Protein AF-A0A9D6FGB5-F1 (afdb_monomer_lite)

Secondary structure (DSSP, 8-state):
-PPEEEEE-HHHHHHHHHT-HHHHHHHHHHHHTTSEEEEB-HHHHHHHHHHHTT-HHHHHHHHHHHHHHHTT-BPPPHHHHHHHHHHHTSPPPTTS----HHHHHHHHHHHH-HHHHHHHHHHHHHHHHHHHHHHHHHHHHHHHHHGGGHHHHHHHHHHTHHHHHHHHHHHHHHHTTTTTT--SSGGGSPPGGG-HHHHHHHHHHHHHHIIIIIS-PPP-STHHHHHHHHHHHTTSSEEE---HHHHHHHHHSSS-SSEEE-HHHHHHHH-

Structure (mmCIF, N/CA/C/O backbone):
data_AF-A0A9D6FGB5-F1
#
_entry.id   AF-A0A9D6FGB5-F1
#
loop_
_atom_site.group_PDB
_atom_site.id
_atom_site.type_symbol
_atom_site.label_atom_id
_atom_site.label_alt_id
_atom_site.label_comp_id
_atom_site.label_asym_id
_atom_site.label_entity_id
_atom_site.label_seq_id
_atom_site.pdbx_PDB_ins_code
_atom_site.Cartn_x
_atom_site.Cartn_y
_atom_site.Cartn_z
_atom_site.occupancy
_atom_site.B_iso_or_equiv
_atom_site.auth_seq_id
_atom_site.auth_comp_id
_atom_site.auth_asym_id
_atom_site.auth_atom_id
_atom_site.pdbx_PDB_model_num
ATOM 1 N N . MET A 1 1 ? -10.411 -19.594 16.668 1.00 47.31 1 MET A N 1
ATOM 2 C CA . MET A 1 1 ? -10.694 -19.291 15.251 1.00 47.31 1 MET A CA 1
ATOM 3 C C . MET A 1 1 ? -10.009 -17.974 14.950 1.00 47.31 1 MET A C 1
ATOM 5 O O . MET A 1 1 ? -10.208 -17.045 15.722 1.00 47.31 1 MET A O 1
ATOM 9 N N . SER A 1 2 ? -9.136 -17.912 13.947 1.00 56.03 2 SER A N 1
ATOM 10 C CA . SER A 1 2 ? -8.550 -16.640 13.508 1.00 56.03 2 SER A CA 1
ATOM 11 C C . SER A 1 2 ? -9.658 -15.803 12.869 1.00 56.03 2 SER A C 1
ATOM 13 O O . SER A 1 2 ? -10.298 -16.280 11.932 1.00 56.03 2 SER A O 1
ATOM 15 N N . GLY A 1 3 ? -9.926 -14.616 13.417 1.00 78.75 3 GLY A N 1
ATOM 16 C CA . GLY A 1 3 ? -10.861 -13.662 12.821 1.00 78.75 3 GLY A CA 1
ATOM 17 C C . GLY A 1 3 ? -10.398 -13.207 11.434 1.00 78.75 3 GLY A C 1
ATOM 18 O O . GLY A 1 3 ? -9.252 -13.439 11.047 1.00 78.75 3 GLY A O 1
ATOM 19 N N . CYS A 1 4 ? -11.300 -12.581 10.681 1.00 90.88 4 CYS A N 1
ATOM 20 C CA . CYS A 1 4 ? -10.985 -11.999 9.376 1.00 90.88 4 CYS A CA 1
ATOM 21 C C . CYS A 1 4 ? -9.974 -10.854 9.534 1.00 90.88 4 CYS A C 1
ATOM 23 O O . CYS A 1 4 ? -10.197 -9.976 10.364 1.00 90.88 4 CYS A O 1
ATOM 25 N N . VAL A 1 5 ? -8.910 -10.825 8.729 1.00 94.06 5 VAL A N 1
ATOM 26 C CA . VAL A 1 5 ? -7.930 -9.725 8.721 1.00 94.06 5 VAL A CA 1
ATOM 27 C C . VAL A 1 5 ? -8.212 -8.793 7.549 1.00 94.06 5 VAL A C 1
ATOM 29 O O . VAL A 1 5 ? -8.123 -9.217 6.394 1.00 94.06 5 VAL A O 1
ATOM 32 N N . ALA A 1 6 ? -8.517 -7.529 7.830 1.00 95.50 6 ALA A N 1
ATOM 33 C CA . ALA A 1 6 ? -8.777 -6.520 6.812 1.00 95.50 6 ALA A CA 1
ATOM 34 C C . ALA A 1 6 ? -7.786 -5.353 6.894 1.00 95.50 6 ALA A C 1
ATOM 36 O O . ALA A 1 6 ? -7.379 -4.935 7.975 1.00 95.50 6 ALA A O 1
ATOM 37 N N . TYR A 1 7 ? -7.418 -4.823 5.734 1.00 95.25 7 TYR A N 1
ATOM 38 C CA . TYR A 1 7 ? -6.698 -3.570 5.573 1.00 95.25 7 TYR A CA 1
ATOM 39 C C . TYR A 1 7 ? -7.678 -2.510 5.075 1.00 95.25 7 TYR A C 1
ATOM 41 O O . TYR A 1 7 ? -8.403 -2.752 4.108 1.00 95.25 7 TYR A O 1
ATOM 49 N N . LEU A 1 8 ? -7.716 -1.356 5.735 1.00 94.69 8 LEU A N 1
ATOM 50 C CA . LEU A 1 8 ? -8.562 -0.232 5.338 1.00 94.69 8 LEU A CA 1
ATOM 51 C C . LEU A 1 8 ? -7.684 0.823 4.664 1.00 94.69 8 LEU A C 1
ATOM 53 O O . LEU A 1 8 ? -6.699 1.258 5.262 1.00 94.69 8 LEU A O 1
ATOM 57 N N . ASP A 1 9 ? -8.041 1.239 3.450 1.00 93.12 9 ASP A N 1
ATOM 58 C CA . ASP A 1 9 ? -7.415 2.411 2.839 1.00 93.12 9 ASP A CA 1
ATOM 59 C C . ASP A 1 9 ? -7.852 3.713 3.538 1.00 93.12 9 ASP A C 1
ATOM 61 O O . ASP A 1 9 ? -8.727 3.731 4.418 1.00 93.12 9 ASP A O 1
ATOM 65 N N . THR A 1 10 ? -7.243 4.829 3.147 1.00 91.88 10 THR A N 1
ATOM 66 C CA . THR A 1 10 ? -7.519 6.130 3.767 1.00 91.88 10 THR A CA 1
ATOM 67 C C . THR A 1 10 ? -8.983 6.559 3.620 1.00 91.88 10 THR A C 1
ATOM 69 O O . THR A 1 10 ? -9.575 7.102 4.561 1.00 91.88 10 THR A O 1
ATOM 72 N N . ASN A 1 11 ? -9.606 6.268 2.475 1.00 91.00 11 ASN A N 1
ATOM 73 C CA . ASN A 1 11 ? -11.000 6.617 2.205 1.00 91.00 11 ASN A CA 1
ATOM 74 C C . ASN A 1 11 ? -11.972 5.813 3.074 1.00 91.00 11 ASN A C 1
ATOM 76 O O . ASN A 1 11 ? -12.891 6.392 3.655 1.00 91.00 11 ASN A O 1
ATOM 80 N N . ALA A 1 12 ? -11.761 4.505 3.215 1.00 93.38 12 ALA A N 1
ATOM 81 C CA . ALA A 1 12 ? -12.566 3.630 4.055 1.00 93.38 12 ALA A CA 1
ATOM 82 C C . ALA A 1 12 ? -12.489 4.060 5.525 1.00 93.38 12 ALA A C 1
ATOM 84 O O . ALA A 1 12 ? -13.525 4.172 6.186 1.00 93.38 12 ALA A O 1
ATOM 85 N N . VAL A 1 13 ? -11.286 4.373 6.024 1.00 92.94 13 VAL A N 1
ATOM 86 C CA . VAL A 1 13 ? -11.094 4.892 7.388 1.00 92.94 13 VAL A CA 1
ATOM 87 C C . VAL A 1 13 ? -11.848 6.209 7.577 1.00 92.94 13 VAL A C 1
ATOM 89 O O . VAL A 1 13 ? -12.628 6.336 8.522 1.00 92.94 13 VAL A O 1
ATOM 92 N N . SER A 1 14 ? -11.670 7.172 6.668 1.00 90.81 14 SER A N 1
ATOM 93 C CA . SER A 1 14 ? -12.330 8.479 6.765 1.00 90.81 14 SER A CA 1
ATOM 94 C C . SER A 1 14 ? -13.857 8.369 6.675 1.00 90.81 14 SER A C 1
ATOM 96 O O . SER A 1 14 ? -14.575 8.991 7.464 1.00 90.81 14 SER A O 1
ATOM 98 N N . ASN A 1 15 ? -14.377 7.535 5.771 1.00 91.38 15 ASN A N 1
ATOM 99 C CA . ASN A 1 15 ? -15.812 7.312 5.599 1.00 91.38 15 ASN A CA 1
ATOM 100 C C . ASN A 1 15 ? -16.438 6.638 6.826 1.00 91.38 15 ASN A C 1
ATOM 102 O O . ASN A 1 15 ? -17.503 7.067 7.270 1.00 91.38 15 ASN A O 1
ATOM 106 N N . LEU A 1 16 ? -15.786 5.628 7.408 1.00 91.50 16 LEU A N 1
ATOM 107 C CA . LEU A 1 16 ? -16.266 4.979 8.630 1.00 91.50 16 LEU A CA 1
ATOM 108 C C . LEU A 1 16 ? -16.258 5.927 9.835 1.00 91.50 16 LEU A C 1
ATOM 110 O O . LEU A 1 16 ? -17.185 5.884 10.643 1.00 91.50 16 LEU A O 1
ATOM 114 N N . ALA A 1 17 ? -15.245 6.791 9.936 1.00 89.31 17 ALA A N 1
ATOM 115 C CA . ALA A 1 17 ? -15.148 7.774 11.008 1.00 89.31 17 ALA A CA 1
ATOM 116 C C . ALA A 1 17 ? -16.223 8.869 10.896 1.00 89.31 17 ALA A C 1
ATOM 118 O O . ALA A 1 17 ? -16.805 9.265 11.902 1.00 89.31 17 ALA A O 1
ATOM 119 N N . THR A 1 18 ? -16.502 9.355 9.680 1.00 87.44 18 THR A N 1
ATOM 120 C CA . THR A 1 18 ? -17.252 10.613 9.492 1.00 87.44 18 THR A CA 1
ATOM 121 C C . THR A 1 18 ? -18.617 10.455 8.829 1.00 87.44 18 THR A C 1
ATOM 123 O O . THR A 1 18 ? -19.550 11.184 9.159 1.00 87.44 18 THR A O 1
ATOM 126 N N . ARG A 1 19 ? -18.766 9.518 7.886 1.00 85.00 19 ARG A N 1
ATOM 127 C CA . ARG A 1 19 ? -19.976 9.379 7.054 1.00 85.00 19 ARG A CA 1
ATOM 128 C C . ARG A 1 19 ? -20.856 8.206 7.459 1.00 85.00 19 ARG A C 1
ATOM 130 O O . ARG A 1 19 ? -22.061 8.250 7.231 1.00 85.00 19 ARG A O 1
ATOM 137 N N . GLN A 1 20 ? -20.276 7.170 8.059 1.00 88.12 20 GLN A N 1
ATOM 138 C CA . GLN A 1 20 ? -20.991 5.969 8.487 1.00 88.12 20 GLN A CA 1
ATOM 139 C C . GLN A 1 20 ? -20.701 5.617 9.962 1.00 88.12 20 GLN A C 1
ATOM 141 O O . GLN A 1 20 ? -20.244 4.511 10.259 1.00 88.12 20 GLN A O 1
ATOM 146 N N . PRO A 1 21 ? -20.992 6.517 10.924 1.00 87.00 21 PRO A N 1
ATOM 147 C CA . PRO A 1 21 ? -20.595 6.341 12.327 1.00 87.00 21 PRO A CA 1
ATOM 148 C C . PRO A 1 21 ? -21.210 5.100 12.999 1.00 87.00 21 PRO A C 1
ATOM 150 O O . PRO A 1 21 ? -20.613 4.511 13.905 1.00 87.00 21 PRO A O 1
ATOM 153 N N . SER A 1 22 ? -22.387 4.651 12.546 1.00 92.56 22 SER A N 1
ATOM 154 C CA . SER A 1 22 ? -23.002 3.401 13.012 1.00 92.56 22 SER A CA 1
ATOM 155 C C . SER A 1 22 ? -22.187 2.172 12.592 1.00 92.56 22 SER A C 1
ATOM 157 O O . SER A 1 22 ? -21.925 1.302 13.425 1.00 92.56 22 SER A O 1
ATOM 159 N N . ALA A 1 23 ? -21.728 2.127 11.338 1.00 93.62 23 ALA A N 1
ATOM 160 C CA . ALA A 1 23 ? -20.845 1.080 10.833 1.00 93.62 23 ALA A CA 1
ATOM 161 C C . ALA A 1 23 ? -19.462 1.143 11.498 1.00 93.62 23 ALA A C 1
ATOM 163 O O . ALA A 1 23 ? -18.941 0.109 11.914 1.00 93.62 23 ALA A O 1
ATOM 164 N N . GLY A 1 24 ? -18.913 2.346 11.704 1.00 92.75 24 GLY A N 1
ATOM 165 C CA . GLY A 1 24 ? -17.678 2.539 12.469 1.00 92.75 24 GLY A CA 1
ATOM 166 C C . GLY A 1 24 ? -17.780 1.976 13.892 1.00 92.75 24 GLY A C 1
ATOM 167 O O . GLY A 1 24 ? -16.918 1.217 14.338 1.00 92.75 24 GLY A O 1
ATOM 168 N N . THR A 1 25 ? -18.891 2.240 14.586 1.00 94.81 25 THR A N 1
ATOM 169 C CA . THR A 1 25 ? -19.159 1.681 15.925 1.00 94.81 25 THR A CA 1
ATOM 170 C C . THR A 1 25 ? -19.278 0.152 15.897 1.00 94.81 25 THR A C 1
ATOM 172 O O . THR A 1 25 ? -18.758 -0.537 16.783 1.00 94.81 25 THR A O 1
ATOM 175 N N . ALA A 1 26 ? -19.937 -0.401 14.875 1.00 95.06 26 ALA A N 1
ATOM 176 C CA . ALA A 1 26 ? -20.045 -1.845 14.684 1.00 95.06 26 ALA A CA 1
ATOM 177 C C . ALA A 1 26 ? -18.671 -2.496 14.448 1.00 95.06 26 ALA A C 1
ATOM 179 O O . ALA A 1 26 ? -18.392 -3.543 15.040 1.00 95.06 26 ALA A O 1
ATOM 180 N N . LEU A 1 27 ? -17.789 -1.851 13.674 1.00 94.94 27 LEU A N 1
ATOM 181 C CA . LEU A 1 27 ? -16.422 -2.320 13.457 1.00 94.94 27 LEU A CA 1
ATOM 182 C C . LEU A 1 27 ? -15.606 -2.311 14.751 1.00 94.94 27 LEU A C 1
ATOM 184 O O . LEU A 1 27 ? -15.016 -3.334 15.093 1.00 94.94 27 LEU A O 1
ATOM 188 N N . ILE A 1 28 ? -15.640 -1.223 15.528 1.00 94.19 28 ILE A N 1
ATOM 189 C CA . ILE A 1 28 ? -14.974 -1.162 16.843 1.00 94.19 28 ILE A CA 1
ATOM 190 C C . ILE A 1 28 ? -15.441 -2.322 17.734 1.00 94.19 28 ILE A C 1
ATOM 192 O O . ILE A 1 28 ? -14.631 -3.000 18.373 1.00 94.19 28 ILE A O 1
ATOM 196 N N . LYS A 1 29 ? -16.751 -2.603 17.761 1.00 94.50 29 LYS A N 1
ATOM 197 C CA . LYS A 1 29 ? -17.304 -3.739 18.510 1.00 94.50 29 LYS A CA 1
ATOM 198 C C . LYS A 1 29 ? -16.772 -5.077 17.984 1.00 94.50 29 LYS A C 1
ATOM 200 O O . LYS A 1 29 ? -16.375 -5.917 18.792 1.00 94.50 29 LYS A O 1
ATOM 205 N N . ALA A 1 30 ? -16.737 -5.278 16.666 1.00 93.88 30 ALA A N 1
ATOM 206 C CA . ALA A 1 30 ? -16.213 -6.493 16.038 1.00 93.88 30 ALA A CA 1
ATOM 207 C C . ALA A 1 30 ? -14.727 -6.725 16.365 1.00 93.88 30 ALA A C 1
ATOM 209 O O . ALA A 1 30 ? -14.356 -7.840 16.744 1.00 93.88 30 ALA A O 1
ATOM 210 N N . VAL A 1 31 ? -13.905 -5.671 16.312 1.00 92.31 31 VAL A N 1
ATOM 211 C CA . VAL A 1 31 ? -12.481 -5.700 16.683 1.00 92.31 31 VAL A CA 1
ATOM 212 C C . VAL A 1 31 ? -12.301 -6.021 18.165 1.00 92.31 31 VAL A C 1
ATOM 214 O O . VAL A 1 31 ? -11.534 -6.912 18.530 1.00 92.31 31 VAL A O 1
ATOM 217 N N . ARG A 1 32 ? -13.045 -5.354 19.058 1.00 91.38 32 ARG A N 1
ATOM 218 C CA . ARG A 1 32 ? -12.981 -5.623 20.508 1.00 91.38 32 ARG A CA 1
ATOM 219 C C . ARG A 1 32 ? -13.369 -7.064 20.850 1.00 91.38 32 ARG A C 1
ATOM 221 O O . ARG A 1 32 ? -12.811 -7.635 21.784 1.00 91.38 32 ARG A O 1
ATOM 228 N N . GLN A 1 33 ? -14.277 -7.654 20.075 1.00 92.25 33 GLN A N 1
ATOM 229 C CA . GLN A 1 33 ? -14.696 -9.054 20.181 1.00 92.25 33 GLN A CA 1
ATOM 230 C C . GLN A 1 33 ? -13.763 -10.040 19.455 1.00 92.25 33 GLN A C 1
ATOM 232 O O . GLN A 1 33 ? -14.040 -11.237 19.467 1.00 92.25 33 GLN A O 1
ATOM 237 N N . ARG A 1 34 ? -12.678 -9.565 18.822 1.00 90.62 34 ARG A N 1
ATOM 238 C CA . ARG A 1 34 ? -11.743 -10.364 18.008 1.00 90.62 34 ARG A CA 1
ATOM 239 C C . ARG A 1 34 ? -12.417 -11.134 16.861 1.00 90.62 34 ARG A C 1
ATOM 241 O O . ARG A 1 34 ? -11.927 -12.183 16.448 1.00 90.62 34 ARG A O 1
ATOM 248 N N . ARG A 1 35 ? -13.551 -10.633 16.351 1.00 92.00 35 ARG A N 1
ATOM 249 C CA . ARG A 1 35 ? -14.211 -11.180 15.147 1.00 92.00 35 ARG A CA 1
ATOM 250 C C . ARG A 1 35 ? -13.474 -10.765 13.876 1.00 92.00 35 ARG A C 1
ATOM 252 O O . ARG A 1 35 ? -13.387 -11.540 12.927 1.00 92.00 35 ARG A O 1
ATOM 259 N N . ILE A 1 36 ? -12.953 -9.543 13.893 1.00 92.62 36 ILE A N 1
ATOM 260 C CA . ILE A 1 36 ? -12.180 -8.927 12.820 1.00 92.62 36 ILE A CA 1
ATOM 261 C C . ILE A 1 36 ? -10.909 -8.364 13.432 1.00 92.62 36 ILE A C 1
ATOM 263 O O . ILE A 1 36 ? -10.922 -7.880 14.564 1.00 92.62 36 ILE A O 1
ATOM 267 N N . GLU A 1 37 ? -9.836 -8.404 12.667 1.00 92.12 37 GLU A N 1
ATOM 268 C CA . GLU A 1 37 ? -8.609 -7.687 12.946 1.00 92.12 37 GLU A CA 1
ATOM 269 C C . GLU A 1 37 ? -8.349 -6.683 11.827 1.00 92.12 37 GLU A C 1
ATOM 271 O O . GLU A 1 37 ? -8.486 -7.013 10.648 1.00 92.12 37 GLU A O 1
ATOM 276 N N . ILE A 1 38 ? -8.026 -5.448 12.204 1.00 92.50 38 ILE A N 1
ATOM 277 C CA . ILE A 1 38 ? -7.741 -4.375 11.258 1.00 92.50 38 ILE A CA 1
ATOM 278 C C . ILE A 1 38 ? -6.253 -4.083 11.291 1.00 92.50 38 ILE A C 1
ATOM 280 O O . ILE A 1 38 ? -5.718 -3.740 12.341 1.00 92.50 38 ILE A O 1
ATOM 284 N N . ILE A 1 39 ? -5.618 -4.186 10.129 1.00 90.56 39 ILE A N 1
ATOM 285 C CA . ILE A 1 39 ? -4.256 -3.723 9.906 1.00 90.56 39 ILE A CA 1
ATOM 286 C C . ILE A 1 39 ? -4.325 -2.331 9.279 1.00 90.56 39 ILE A C 1
ATOM 288 O O . ILE A 1 39 ? -5.096 -2.098 8.348 1.00 90.56 39 ILE A O 1
ATOM 292 N N . THR A 1 40 ? -3.493 -1.415 9.762 1.00 87.50 40 THR A N 1
ATOM 293 C CA . THR A 1 40 ? -3.272 -0.102 9.136 1.00 87.50 40 THR A CA 1
ATOM 294 C C . THR A 1 40 ? -1.801 0.085 8.770 1.00 87.50 40 THR A C 1
ATOM 296 O O . THR A 1 40 ? -0.970 -0.778 9.047 1.00 87.50 40 THR A O 1
ATOM 299 N N . SER A 1 41 ? -1.442 1.193 8.130 1.00 88.00 41 SER A N 1
ATOM 300 C CA . SER A 1 41 ? -0.055 1.519 7.799 1.00 88.00 41 SER A CA 1
ATOM 301 C C . SER A 1 41 ? 0.239 3.004 7.971 1.00 88.00 41 SER A C 1
ATOM 303 O O . SER A 1 41 ? -0.661 3.825 8.129 1.00 88.00 41 SER A O 1
ATOM 305 N N . VAL A 1 42 ? 1.526 3.359 7.935 1.00 83.38 42 VAL A N 1
ATOM 306 C CA . VAL A 1 42 ? 1.960 4.764 7.967 1.00 83.38 42 VAL A CA 1
ATOM 307 C C . VAL A 1 42 ? 1.392 5.579 6.797 1.00 83.38 42 VAL A C 1
ATOM 309 O O . VAL A 1 42 ? 1.048 6.736 6.998 1.00 83.38 42 VAL A O 1
ATOM 312 N N . ALA A 1 43 ? 1.188 4.953 5.630 1.00 87.38 43 ALA A N 1
ATOM 313 C CA . ALA A 1 43 ? 0.613 5.607 4.453 1.00 87.38 43 ALA A CA 1
ATOM 314 C C . ALA A 1 43 ? -0.776 6.191 4.729 1.00 87.38 43 ALA A C 1
ATOM 316 O O . ALA A 1 43 ? -1.023 7.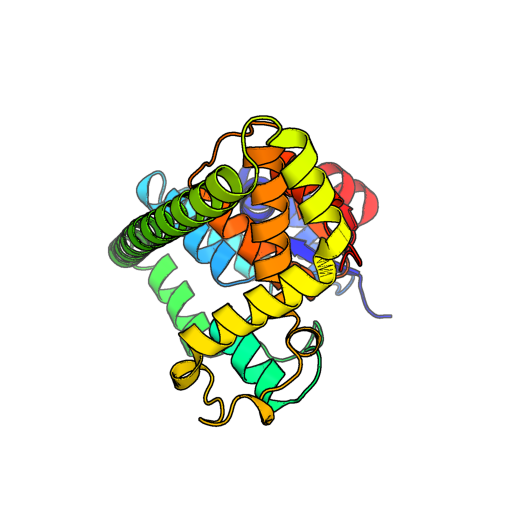342 4.391 1.00 87.38 43 ALA A O 1
ATOM 317 N N . VAL A 1 44 ? -1.635 5.444 5.435 1.00 89.81 44 VAL A N 1
ATOM 318 C CA . VAL A 1 44 ? -2.967 5.935 5.825 1.00 89.81 44 VAL A CA 1
ATOM 319 C C . VAL A 1 44 ? -2.849 7.218 6.645 1.00 89.81 44 VAL A C 1
ATOM 321 O O . VAL A 1 44 ? -3.594 8.171 6.459 1.00 89.81 44 VAL A O 1
ATOM 324 N N . ILE A 1 45 ? -1.889 7.263 7.564 1.00 84.81 45 ILE A N 1
ATOM 325 C CA . ILE A 1 45 ? -1.711 8.392 8.480 1.00 84.81 45 ILE A CA 1
ATOM 326 C C . ILE A 1 45 ? -1.158 9.608 7.741 1.00 84.81 45 ILE A C 1
ATOM 328 O O . ILE A 1 45 ? -1.632 10.720 7.957 1.00 84.81 45 ILE A O 1
ATOM 332 N N . GLU A 1 46 ? -0.184 9.394 6.860 1.00 85.25 46 GLU A N 1
ATOM 333 C CA . GLU A 1 46 ? 0.386 10.444 6.019 1.00 85.25 46 GLU A CA 1
ATOM 334 C C . GLU A 1 46 ? -0.656 11.047 5.067 1.00 85.25 46 GLU A C 1
ATOM 336 O O . GLU A 1 46 ? -0.746 12.270 4.962 1.00 85.25 46 GLU A O 1
ATOM 341 N N . GLU A 1 47 ? -1.510 10.232 4.441 1.00 87.31 47 GLU A N 1
ATOM 342 C CA . GLU A 1 47 ? -2.609 10.750 3.621 1.00 87.31 47 GLU A CA 1
ATOM 343 C C . GLU A 1 47 ? -3.642 11.520 4.444 1.00 87.31 47 GLU A C 1
ATOM 345 O O . GLU A 1 47 ? -4.121 12.577 4.015 1.00 87.31 47 GLU A O 1
ATOM 350 N N . LEU A 1 48 ? -3.955 11.049 5.657 1.00 88.62 48 LEU A N 1
ATOM 351 C CA . LEU A 1 48 ? -4.831 11.775 6.575 1.00 88.62 48 LEU A CA 1
ATOM 352 C C . LEU A 1 48 ? -4.253 13.145 6.961 1.00 88.62 48 LEU A C 1
ATOM 354 O O . LEU A 1 48 ? -5.032 14.077 7.170 1.00 88.62 48 LEU A O 1
ATOM 358 N N . CYS A 1 49 ? -2.929 13.340 6.990 1.00 85.25 49 CYS A N 1
ATOM 359 C CA . CYS A 1 49 ? -2.345 14.670 7.214 1.00 85.25 49 CYS A CA 1
ATOM 360 C C . CYS A 1 49 ? -2.771 15.690 6.139 1.00 85.25 49 CYS A C 1
ATOM 362 O O . CYS A 1 49 ? -2.866 16.881 6.433 1.00 85.25 49 CYS A O 1
ATOM 364 N N . GLY A 1 50 ? -3.138 15.254 4.929 1.00 82.12 50 GLY A N 1
ATOM 365 C CA . GLY A 1 50 ? -3.752 16.127 3.922 1.00 82.12 50 GLY A CA 1
ATOM 366 C C . GLY A 1 50 ? -5.123 16.685 4.342 1.00 82.12 50 GLY A C 1
ATOM 367 O O . GLY A 1 50 ? -5.496 17.789 3.930 1.00 82.12 50 GLY A O 1
ATOM 368 N N . ILE A 1 51 ? -5.866 15.964 5.192 1.00 83.06 51 ILE A N 1
ATOM 369 C CA . ILE A 1 51 ? -7.108 16.446 5.818 1.00 83.06 51 ILE A CA 1
ATOM 370 C C . ILE A 1 51 ? -6.786 17.497 6.880 1.00 83.06 51 ILE A C 1
ATOM 372 O O . ILE A 1 51 ? -7.485 18.504 6.943 1.00 83.06 51 ILE A O 1
ATOM 376 N N . ALA A 1 52 ? -5.710 17.319 7.655 1.00 82.50 52 ALA A N 1
ATOM 377 C CA . ALA A 1 52 ? -5.320 18.233 8.733 1.00 82.50 52 ALA A CA 1
ATOM 378 C C . ALA A 1 52 ? -5.174 19.690 8.260 1.00 82.50 52 ALA A C 1
ATOM 380 O O . ALA A 1 52 ? -5.574 20.612 8.969 1.00 82.50 52 ALA A O 1
ATOM 381 N N . CYS A 1 53 ? -4.670 19.900 7.039 1.00 79.38 53 CYS A N 1
ATOM 382 C CA . CYS A 1 53 ? -4.531 21.231 6.441 1.00 79.38 53 CYS A CA 1
ATOM 383 C C . CYS A 1 53 ? -5.872 21.905 6.094 1.00 79.38 53 CYS A C 1
ATOM 385 O O . CYS A 1 53 ? -5.915 23.121 5.927 1.00 79.38 53 CYS A O 1
ATOM 387 N N . LYS A 1 54 ? -6.954 21.132 5.941 1.00 85.75 54 LYS A N 1
ATOM 388 C CA . LYS A 1 54 ? -8.288 21.621 5.545 1.00 85.75 54 LYS A CA 1
ATOM 389 C C . LYS A 1 54 ? -9.276 21.626 6.710 1.00 85.75 54 LYS A C 1
ATOM 391 O O . LYS A 1 54 ? -10.116 22.516 6.790 1.00 85.75 54 LYS A O 1
ATOM 396 N N . ASN A 1 55 ? -9.200 20.618 7.575 1.00 89.19 55 ASN A N 1
ATOM 397 C CA . ASN A 1 55 ? -10.098 20.400 8.698 1.00 89.19 55 ASN A CA 1
ATOM 398 C C . ASN A 1 55 ? -9.383 19.612 9.811 1.00 89.19 55 ASN A C 1
ATOM 400 O O . ASN A 1 55 ? -9.343 18.380 9.804 1.00 89.19 55 ASN A O 1
ATOM 404 N N . TRP A 1 56 ? -8.812 20.342 10.772 1.00 88.19 56 TRP A N 1
ATOM 405 C CA . TRP A 1 56 ? -8.056 19.764 11.886 1.00 88.19 56 TRP A CA 1
ATOM 406 C C . TRP A 1 56 ? -8.904 18.874 12.803 1.00 88.19 56 TRP A C 1
ATOM 408 O O . TRP A 1 56 ? -8.441 17.823 13.238 1.00 88.19 56 TRP A O 1
ATOM 418 N N . GLU A 1 57 ? -10.148 19.269 13.078 1.00 89.19 57 GLU A N 1
ATOM 419 C CA . GLU A 1 57 ? -11.061 18.514 13.944 1.00 89.19 57 GLU A CA 1
ATOM 420 C C . GLU A 1 57 ? -11.384 17.148 13.329 1.00 89.19 57 GLU A C 1
ATOM 422 O O . GLU A 1 57 ? -11.140 16.116 13.950 1.00 89.19 57 GLU A O 1
ATOM 427 N N . GLN A 1 58 ? -11.785 17.133 12.054 1.00 89.75 58 GLN A N 1
ATOM 428 C CA . GLN A 1 58 ? -12.038 15.892 11.319 1.00 89.75 58 GLN A CA 1
ATOM 429 C C . GLN A 1 58 ? -10.807 14.978 11.273 1.00 89.75 58 GLN A C 1
ATOM 431 O O . GLN A 1 58 ? -10.933 13.754 11.359 1.00 89.75 58 GLN A O 1
ATOM 436 N N . TYR A 1 59 ? -9.617 15.553 11.110 1.00 89.44 59 TYR A N 1
ATOM 437 C CA . TYR A 1 59 ? -8.371 14.797 11.133 1.00 89.44 59 TYR A CA 1
ATOM 438 C C . TYR A 1 59 ? -8.141 14.122 12.494 1.00 89.44 59 TYR A C 1
ATOM 440 O O . TYR A 1 59 ? -7.888 12.916 12.537 1.00 89.44 59 TYR A O 1
ATOM 448 N N . CYS A 1 60 ? -8.294 14.860 13.597 1.00 87.19 60 CYS A N 1
ATOM 449 C CA . CYS A 1 60 ? -8.185 14.315 14.949 1.00 87.19 60 CYS A CA 1
ATOM 450 C C . CYS A 1 60 ? -9.200 13.191 15.196 1.00 87.19 60 CYS A C 1
ATOM 452 O O . CYS A 1 60 ? -8.811 12.119 15.662 1.00 87.19 60 CYS A O 1
ATOM 454 N N . ASP A 1 61 ? -10.464 13.394 14.822 1.00 88.38 61 ASP A N 1
ATOM 455 C CA . ASP A 1 61 ? -11.519 12.385 14.973 1.00 88.38 61 ASP A CA 1
ATOM 456 C C . ASP A 1 61 ? -11.204 11.111 14.183 1.00 88.38 61 ASP A C 1
ATOM 458 O O . ASP A 1 61 ? -11.336 9.994 14.691 1.00 88.38 61 ASP A O 1
ATOM 462 N N . THR A 1 62 ? -10.715 11.270 12.951 1.00 89.88 62 THR A N 1
ATOM 463 C CA . THR A 1 62 ? -10.344 10.138 12.094 1.00 89.88 62 THR A CA 1
ATOM 464 C C . THR A 1 62 ? -9.142 9.376 12.658 1.00 89.88 62 THR A C 1
ATOM 466 O O . THR A 1 62 ? -9.128 8.146 12.623 1.00 89.88 62 THR A O 1
ATOM 469 N N . LEU A 1 63 ? -8.153 10.069 13.236 1.00 87.00 63 LEU A N 1
ATOM 470 C CA . LEU A 1 63 ? -7.021 9.421 13.904 1.00 87.00 63 LEU A CA 1
ATOM 471 C C . LEU A 1 63 ? -7.432 8.670 15.172 1.00 87.00 63 LEU A C 1
ATOM 473 O O . LEU A 1 63 ? -6.948 7.562 15.405 1.00 87.00 63 LEU A O 1
ATOM 477 N N . VAL A 1 64 ? -8.314 9.245 15.993 1.00 86.88 64 VAL A N 1
ATOM 478 C CA . VAL A 1 64 ? -8.849 8.566 17.184 1.00 86.88 64 VAL A CA 1
ATOM 479 C C . VAL A 1 64 ? -9.608 7.309 16.771 1.00 86.88 64 VAL A C 1
ATOM 481 O O . VAL A 1 64 ? -9.386 6.239 17.340 1.00 86.88 64 VAL A O 1
ATOM 484 N N . TYR A 1 65 ? -10.447 7.411 15.740 1.00 89.81 65 TYR A N 1
ATOM 485 C CA . TYR A 1 65 ? -11.139 6.259 15.177 1.00 89.81 65 TYR A CA 1
ATOM 486 C C . TYR A 1 65 ? -10.159 5.181 14.695 1.00 89.81 65 TYR A C 1
ATOM 488 O O . TYR A 1 65 ? -10.311 4.011 15.054 1.00 89.81 65 TYR A O 1
ATOM 496 N N . LEU A 1 66 ? -9.125 5.567 13.939 1.00 89.00 66 LEU A N 1
ATOM 497 C CA . LEU A 1 66 ? -8.104 4.645 13.444 1.00 89.00 66 LEU A CA 1
ATOM 498 C C . LEU A 1 66 ? -7.420 3.886 14.591 1.00 89.00 66 LEU A C 1
ATOM 500 O O . LEU A 1 66 ? -7.235 2.671 14.501 1.00 89.00 66 LEU A O 1
ATOM 504 N N . TRP A 1 67 ? -7.104 4.573 15.691 1.00 84.19 67 TRP A N 1
ATOM 505 C CA . TRP A 1 67 ? -6.545 3.954 16.895 1.00 84.19 67 TRP A CA 1
ATOM 506 C C . TRP A 1 67 ? -7.478 2.922 17.530 1.00 84.19 67 TRP A C 1
ATOM 508 O O . TRP A 1 67 ? -7.028 1.848 17.938 1.00 84.19 67 TRP A O 1
ATOM 518 N N . GLU A 1 68 ? -8.772 3.224 17.604 1.00 87.56 68 GLU A N 1
ATOM 519 C CA . GLU A 1 68 ? -9.770 2.330 18.193 1.00 87.56 68 GLU A CA 1
ATOM 520 C C . GLU A 1 68 ? -9.975 1.046 17.381 1.00 87.56 68 GLU A C 1
ATOM 522 O O . GLU A 1 68 ? -10.227 -0.010 17.970 1.00 87.56 68 GLU A O 1
ATOM 527 N N . VAL A 1 69 ? -9.854 1.109 16.050 1.00 88.44 69 VAL A N 1
ATOM 528 C CA . VAL A 1 69 ? -10.036 -0.067 15.183 1.00 88.44 69 VAL A CA 1
ATOM 529 C C . VAL A 1 69 ? -8.749 -0.844 14.934 1.00 88.44 69 VAL A C 1
ATOM 531 O O . VAL A 1 69 ? -8.803 -2.069 14.902 1.00 88.44 69 VAL A O 1
ATOM 534 N N . ALA A 1 70 ? -7.596 -0.184 14.809 1.00 83.75 70 ALA A N 1
ATOM 535 C CA . ALA A 1 70 ? -6.330 -0.876 14.572 1.00 83.75 70 ALA A CA 1
ATOM 536 C C . ALA A 1 70 ? -5.704 -1.423 15.866 1.00 83.75 70 ALA A C 1
ATOM 538 O O . ALA A 1 70 ? -4.950 -2.385 15.805 1.00 83.75 70 ALA A O 1
ATOM 539 N N . ARG A 1 71 ? -6.013 -0.843 17.042 1.00 72.88 71 ARG A N 1
ATOM 540 C CA . ARG A 1 71 ? -5.587 -1.299 18.389 1.00 72.88 71 ARG A CA 1
ATOM 541 C C . ARG A 1 71 ? -4.154 -1.845 18.461 1.00 72.88 71 ARG A C 1
ATOM 543 O O . ARG A 1 71 ? -3.937 -2.907 19.041 1.00 72.88 71 ARG A O 1
ATOM 550 N N . CYS A 1 72 ? -3.201 -1.110 17.904 1.00 66.44 72 CYS A N 1
ATOM 551 C CA . CYS A 1 72 ? -1.787 -1.479 17.833 1.00 66.44 72 CYS A CA 1
ATOM 552 C C . CYS A 1 72 ? -1.352 -2.450 16.716 1.00 66.44 72 CYS A C 1
ATOM 554 O O . CYS A 1 72 ? -0.263 -3.018 16.778 1.00 66.44 72 CYS A O 1
ATOM 556 N N . ASN A 1 73 ? -2.165 -2.643 15.675 1.00 82.31 73 ASN A N 1
ATOM 557 C CA . ASN A 1 73 ? -1.792 -3.406 14.484 1.00 82.31 73 ASN A CA 1
ATOM 558 C C . ASN A 1 73 ? -1.473 -2.472 13.302 1.00 82.31 73 ASN A C 1
ATOM 560 O O . ASN A 1 73 ? -2.182 -2.403 12.293 1.00 82.31 73 ASN A O 1
ATOM 564 N N . GLN A 1 74 ? -0.409 -1.686 13.470 1.00 85.31 74 GLN A N 1
ATOM 565 C CA . GLN A 1 74 ? 0.111 -0.792 12.442 1.00 85.31 74 GLN A CA 1
ATOM 566 C C . GLN A 1 74 ? 1.365 -1.383 11.798 1.00 85.31 74 GLN A C 1
ATOM 568 O O . GLN A 1 74 ? 2.363 -1.643 12.470 1.00 85.31 74 GLN A O 1
ATOM 573 N N . LEU A 1 75 ? 1.336 -1.513 10.473 1.00 87.94 75 LEU A N 1
ATOM 574 C CA . LEU A 1 75 ? 2.478 -1.925 9.667 1.00 87.94 75 LEU A CA 1
ATOM 575 C C . LEU A 1 75 ? 3.645 -0.943 9.779 1.00 87.94 75 LEU A C 1
ATOM 577 O O . LEU A 1 75 ? 3.472 0.269 9.956 1.00 87.94 75 LEU A O 1
ATOM 581 N N . GLN A 1 76 ? 4.856 -1.476 9.609 1.00 86.31 76 GLN A N 1
ATOM 582 C CA . GLN A 1 76 ? 6.047 -0.647 9.512 1.00 86.31 76 GLN A CA 1
ATOM 583 C C . GLN A 1 76 ? 6.031 0.218 8.239 1.00 86.31 76 GLN A C 1
ATOM 585 O O . GLN A 1 76 ? 5.150 0.092 7.389 1.00 86.31 76 GLN A O 1
ATOM 590 N N . THR A 1 77 ? 7.006 1.124 8.116 1.00 87.25 77 THR A N 1
ATOM 591 C CA . THR A 1 77 ? 7.205 1.845 6.854 1.00 87.25 77 THR A CA 1
ATOM 592 C C . THR A 1 77 ? 7.543 0.840 5.754 1.00 87.25 77 THR A C 1
ATOM 594 O O . THR A 1 77 ? 8.042 -0.249 6.041 1.00 87.25 77 THR A O 1
ATOM 597 N N . HIS A 1 78 ? 7.304 1.205 4.497 1.00 90.50 78 HIS A N 1
ATOM 598 C CA . HIS A 1 78 ? 7.604 0.355 3.342 1.00 90.50 78 HIS A CA 1
ATOM 599 C C . HIS A 1 78 ? 9.057 -0.150 3.366 1.00 90.50 78 HIS A C 1
ATOM 601 O O . HIS A 1 78 ? 9.297 -1.354 3.312 1.00 90.50 78 HIS A O 1
ATOM 607 N N . THR A 1 79 ? 10.017 0.749 3.600 1.00 91.25 79 THR A N 1
ATOM 608 C CA . THR A 1 79 ? 11.439 0.405 3.735 1.00 91.25 79 THR A CA 1
ATOM 609 C C . THR A 1 79 ? 11.719 -0.517 4.921 1.00 91.25 79 THR A C 1
ATOM 611 O O . THR A 1 79 ? 12.532 -1.431 4.805 1.00 91.25 79 THR A O 1
ATOM 614 N N . ASP A 1 80 ? 11.085 -0.297 6.073 1.00 91.00 80 ASP A N 1
ATOM 615 C CA . ASP A 1 80 ? 11.329 -1.126 7.257 1.00 91.00 80 ASP A CA 1
ATOM 616 C C . ASP A 1 80 ? 10.722 -2.529 7.118 1.00 91.00 80 ASP A C 1
ATOM 618 O O . ASP A 1 80 ? 11.369 -3.502 7.499 1.00 91.00 80 ASP A O 1
ATOM 622 N N . LEU A 1 81 ? 9.548 -2.662 6.488 1.00 92.00 81 LEU A N 1
ATOM 623 C CA . LEU A 1 81 ? 9.001 -3.974 6.129 1.00 92.00 81 LEU A CA 1
ATOM 624 C C . LEU A 1 81 ? 9.936 -4.715 5.173 1.00 92.00 81 LEU A C 1
ATOM 626 O O . LEU A 1 81 ? 10.211 -5.890 5.394 1.00 92.00 81 LEU A O 1
ATOM 630 N N . MET A 1 82 ? 10.481 -4.032 4.159 1.00 94.81 82 MET A N 1
ATOM 631 C CA . MET A 1 82 ? 11.467 -4.633 3.256 1.00 94.81 82 MET A CA 1
ATOM 632 C C . MET A 1 82 ? 12.710 -5.110 4.014 1.00 94.81 82 MET A C 1
ATOM 634 O O . MET A 1 82 ? 13.149 -6.237 3.801 1.00 94.81 82 MET A O 1
ATOM 638 N N . LYS A 1 83 ? 13.271 -4.289 4.916 1.00 94.38 83 LYS A N 1
ATOM 639 C CA . LYS A 1 83 ? 14.409 -4.693 5.766 1.00 94.38 83 LYS A CA 1
ATOM 640 C C . LYS A 1 83 ? 14.078 -5.936 6.579 1.00 94.38 83 LYS A C 1
ATOM 642 O O . LYS A 1 83 ? 14.903 -6.838 6.676 1.00 94.38 83 LYS A O 1
ATOM 647 N N . GLU A 1 84 ? 12.893 -5.969 7.175 1.00 92.88 84 GLU A N 1
ATOM 648 C CA . GLU A 1 84 ? 12.473 -7.078 8.015 1.00 92.88 84 GLU A CA 1
ATOM 649 C C . GLU A 1 84 ? 12.278 -8.353 7.185 1.00 92.88 84 GLU A C 1
ATOM 651 O O . GLU A 1 84 ? 12.795 -9.397 7.571 1.00 92.88 84 GLU A O 1
ATOM 656 N N . GLU A 1 85 ? 11.656 -8.269 6.005 1.00 95.19 85 GLU A N 1
ATOM 657 C CA . GLU A 1 85 ? 11.532 -9.375 5.041 1.00 95.19 85 GLU A CA 1
ATOM 658 C C . GLU A 1 85 ? 12.894 -9.914 4.596 1.00 95.19 85 GLU A C 1
ATOM 660 O O . GLU A 1 85 ? 13.108 -11.128 4.617 1.00 95.19 85 GLU A O 1
ATOM 665 N N . ILE A 1 86 ? 13.836 -9.022 4.271 1.00 95.38 86 ILE A N 1
ATOM 666 C CA . ILE A 1 86 ? 15.227 -9.374 3.948 1.00 95.38 86 ILE A CA 1
ATOM 667 C C . ILE A 1 86 ? 15.879 -10.096 5.132 1.00 95.38 86 ILE A C 1
ATOM 669 O O . ILE A 1 86 ? 16.500 -11.143 4.957 1.00 95.38 86 ILE A O 1
ATOM 673 N N . ARG A 1 87 ? 15.718 -9.561 6.348 1.00 94.38 87 ARG A N 1
ATOM 674 C CA . ARG A 1 87 ? 16.320 -10.098 7.573 1.00 94.38 87 ARG A CA 1
ATOM 675 C C . ARG A 1 87 ? 15.791 -11.488 7.916 1.00 94.38 87 ARG A C 1
ATOM 677 O O . ARG A 1 87 ? 16.565 -12.337 8.354 1.00 94.38 87 ARG A O 1
ATOM 684 N N . VAL A 1 88 ? 14.484 -11.715 7.779 1.00 92.88 88 VAL A N 1
ATOM 685 C CA . VAL A 1 88 ? 13.864 -13.005 8.124 1.00 92.88 88 VAL A CA 1
ATOM 686 C C . VAL A 1 88 ? 13.868 -14.007 6.969 1.00 92.88 88 VAL A C 1
ATOM 688 O O . VAL A 1 88 ? 13.646 -15.192 7.215 1.00 92.88 88 VAL A O 1
ATOM 691 N N . GLY A 1 89 ? 14.089 -13.558 5.729 1.00 92.38 89 GLY A N 1
ATOM 692 C CA . GLY A 1 89 ? 14.127 -14.404 4.533 1.00 92.38 89 GLY A CA 1
ATOM 693 C C . GLY A 1 89 ? 12.780 -15.038 4.168 1.00 92.38 89 GLY A C 1
ATOM 694 O O . GLY A 1 89 ? 12.744 -16.111 3.570 1.00 92.38 89 GLY A O 1
ATOM 695 N N . ARG A 1 90 ? 11.661 -14.427 4.577 1.00 90.75 90 ARG A N 1
ATOM 696 C CA . ARG A 1 90 ? 10.295 -14.905 4.303 1.00 90.75 90 ARG A CA 1
ATOM 697 C C . ARG A 1 90 ? 9.286 -13.760 4.334 1.00 90.75 90 ARG A C 1
ATOM 699 O O . ARG A 1 90 ? 9.506 -12.745 4.987 1.00 90.75 90 ARG A O 1
ATOM 706 N N . LYS A 1 91 ? 8.106 -14.000 3.754 1.00 86.19 91 LYS A N 1
ATOM 707 C CA . LYS A 1 91 ? 6.935 -13.132 3.937 1.00 86.19 91 LYS A CA 1
ATOM 708 C C . LYS A 1 91 ? 6.600 -12.975 5.429 1.00 86.19 91 LYS A C 1
ATOM 710 O O . LYS A 1 91 ? 6.511 -13.974 6.159 1.00 86.19 91 LYS A O 1
ATOM 715 N N . LEU A 1 92 ? 6.379 -11.733 5.865 1.00 89.19 92 LEU A N 1
ATOM 716 C CA . LEU A 1 92 ? 5.906 -11.426 7.221 1.00 89.19 92 LEU A CA 1
ATOM 717 C C . LEU A 1 92 ? 4.442 -11.841 7.379 1.00 89.19 92 LEU A C 1
ATOM 719 O O . LEU A 1 92 ? 3.651 -11.816 6.433 1.00 89.19 92 LEU A O 1
ATOM 723 N N . ARG A 1 93 ? 4.076 -12.264 8.587 1.00 86.25 93 ARG A N 1
ATOM 724 C CA . ARG A 1 93 ? 2.697 -12.639 8.913 1.00 86.25 93 ARG A CA 1
ATOM 725 C C . ARG A 1 93 ? 1.925 -11.423 9.408 1.00 86.25 93 ARG A C 1
ATOM 727 O O . ARG A 1 93 ? 2.481 -10.594 10.110 1.00 86.25 93 ARG A O 1
ATOM 734 N N . ALA A 1 94 ? 0.626 -11.399 9.123 1.00 74.56 94 ALA A N 1
ATOM 735 C CA . ALA A 1 94 ? -0.338 -10.369 9.529 1.00 74.56 94 ALA A CA 1
ATOM 736 C C . ALA A 1 94 ? -0.288 -9.954 11.017 1.00 74.56 94 ALA A C 1
ATOM 738 O O . ALA A 1 94 ? -0.702 -8.854 11.360 1.00 74.56 94 ALA A O 1
ATOM 739 N N . PHE A 1 95 ? 0.198 -10.842 11.889 1.00 72.12 95 PHE A N 1
ATOM 740 C CA . PHE A 1 95 ? 0.207 -10.681 13.347 1.00 72.12 95 PHE A CA 1
ATOM 741 C C . PHE A 1 95 ? 1.618 -10.529 13.925 1.00 72.12 95 PHE A C 1
ATOM 743 O O . PHE A 1 95 ? 1.836 -10.770 15.113 1.00 72.12 95 PHE A O 1
ATOM 750 N N . GLU A 1 96 ? 2.610 -10.231 13.087 1.00 80.38 96 GLU A N 1
ATOM 751 C CA . GLU A 1 96 ? 3.936 -9.889 13.591 1.00 80.38 96 GLU A CA 1
ATOM 752 C C . GLU A 1 96 ? 3.898 -8.509 14.261 1.00 80.38 96 GLU A C 1
ATOM 754 O O . GLU A 1 96 ? 3.079 -7.670 13.886 1.00 80.38 96 GLU A O 1
ATOM 759 N N . PRO A 1 97 ? 4.724 -8.269 15.296 1.00 70.94 97 PRO A N 1
ATOM 760 C CA . PRO A 1 97 ? 4.749 -6.991 15.996 1.00 70.94 97 PRO A CA 1
ATOM 761 C C . PRO A 1 97 ? 5.379 -5.930 15.089 1.00 70.94 97 PRO A C 1
ATOM 763 O O . PRO A 1 97 ? 6.570 -5.636 15.162 1.00 70.94 97 PRO A O 1
ATOM 766 N N . PHE A 1 98 ? 4.567 -5.384 14.191 1.00 74.00 98 PHE A N 1
ATOM 767 C CA . PHE A 1 98 ? 4.984 -4.355 13.254 1.00 74.00 98 PHE A CA 1
ATOM 768 C C . PHE A 1 98 ? 5.157 -2.991 13.935 1.00 74.00 98 PHE A C 1
ATOM 770 O O . PHE A 1 98 ? 5.910 -2.150 13.450 1.00 74.00 98 PHE A O 1
ATOM 777 N N . GLU A 1 99 ? 4.520 -2.757 15.080 1.00 71.31 99 GLU A N 1
ATOM 778 C CA . GLU A 1 99 ? 4.645 -1.481 15.774 1.00 71.31 99 GLU A CA 1
ATOM 779 C C . GLU A 1 99 ? 6.032 -1.241 16.374 1.00 71.31 99 GLU A C 1
ATOM 781 O O . GLU A 1 99 ? 6.624 -2.098 17.030 1.00 71.31 99 GLU A O 1
ATOM 786 N N . THR A 1 100 ? 6.508 -0.004 16.222 1.00 69.12 100 THR A N 1
ATOM 787 C CA . THR A 1 100 ? 7.650 0.528 16.967 1.00 69.12 100 THR A CA 1
ATOM 788 C C . THR A 1 100 ? 7.202 1.725 17.803 1.00 69.12 100 THR A C 1
ATOM 790 O O . THR A 1 100 ? 6.303 2.471 17.411 1.00 69.12 100 THR A O 1
ATOM 793 N N . TRP A 1 101 ? 7.840 1.942 18.958 1.00 70.31 101 TRP A N 1
ATOM 794 C CA . TRP A 1 101 ? 7.534 3.085 19.829 1.00 70.31 101 TRP A CA 1
ATOM 795 C C . TRP A 1 101 ? 7.618 4.427 19.096 1.00 70.31 101 TRP A C 1
ATOM 797 O O . TRP A 1 101 ? 6.778 5.297 19.322 1.00 70.31 101 TRP A O 1
ATOM 807 N N . ASP A 1 102 ? 8.569 4.570 18.176 1.00 71.12 102 ASP A N 1
ATOM 808 C CA . ASP A 1 102 ? 8.730 5.777 17.363 1.00 71.12 102 ASP A CA 1
ATOM 809 C C . ASP A 1 102 ? 7.495 6.068 16.502 1.00 71.12 102 ASP A C 1
ATOM 811 O O . ASP A 1 102 ? 7.099 7.222 16.363 1.00 71.12 102 ASP A O 1
ATOM 815 N N . LYS A 1 103 ? 6.820 5.031 15.987 1.00 70.00 103 LYS A N 1
ATOM 816 C CA . LYS A 1 103 ? 5.581 5.183 15.206 1.00 70.00 103 LYS A CA 1
ATOM 817 C C . LYS A 1 103 ? 4.406 5.605 16.083 1.00 70.00 103 LYS A C 1
ATOM 819 O O . LYS A 1 103 ? 3.651 6.501 15.717 1.00 70.00 103 LYS A O 1
ATOM 824 N N . ILE A 1 104 ? 4.306 5.052 17.290 1.00 70.12 104 ILE A N 1
ATOM 825 C CA . ILE A 1 104 ? 3.324 5.511 18.282 1.00 70.12 104 ILE A CA 1
ATOM 826 C C . ILE A 1 104 ? 3.559 6.998 18.607 1.00 70.12 104 ILE A C 1
ATOM 828 O O . ILE A 1 104 ? 2.605 7.773 18.706 1.00 70.12 104 ILE A O 1
ATOM 832 N N . GLN A 1 105 ? 4.821 7.422 18.745 1.00 74.94 105 GLN A N 1
ATOM 833 C CA . GLN A 1 105 ? 5.174 8.828 18.974 1.00 74.94 105 GLN A CA 1
ATOM 834 C C . GLN A 1 105 ? 4.877 9.716 17.765 1.00 74.94 105 GLN A C 1
ATOM 836 O O . GLN A 1 105 ? 4.370 10.822 17.956 1.00 74.94 105 GLN A O 1
ATOM 841 N N . TYR A 1 106 ? 5.125 9.235 16.545 1.00 73.19 106 TYR A N 1
ATOM 842 C CA . TYR A 1 106 ? 4.776 9.927 15.305 1.00 73.19 106 TYR A CA 1
ATOM 843 C C . TYR A 1 106 ? 3.293 10.307 15.296 1.00 73.19 106 TYR A C 1
ATOM 845 O O . TYR A 1 106 ? 2.958 11.484 15.201 1.00 73.19 106 TYR A O 1
ATOM 853 N N . ILE A 1 107 ? 2.401 9.339 15.521 1.00 70.56 107 ILE A N 1
ATOM 854 C CA . ILE A 1 107 ? 0.952 9.584 15.491 1.00 70.56 107 ILE A CA 1
ATOM 855 C C . ILE A 1 107 ? 0.519 10.493 16.639 1.00 70.56 107 ILE A C 1
ATOM 857 O O . ILE A 1 107 ? -0.264 11.422 16.445 1.00 70.56 107 ILE A O 1
ATOM 861 N N . ARG A 1 108 ? 1.042 10.257 17.849 1.00 75.06 108 ARG A N 1
ATOM 862 C CA . ARG A 1 108 ? 0.750 11.115 19.005 1.00 75.06 108 ARG A CA 1
ATOM 863 C C . ARG A 1 108 ? 1.148 12.560 18.738 1.00 75.06 108 ARG A C 1
ATOM 865 O O . ARG A 1 108 ? 0.371 13.458 19.046 1.00 75.06 108 ARG A O 1
ATOM 872 N N . THR A 1 109 ? 2.317 12.781 18.150 1.00 78.00 109 THR A N 1
ATOM 873 C CA . THR A 1 109 ? 2.798 14.119 17.793 1.00 78.00 109 THR A CA 1
ATOM 874 C C . THR A 1 109 ? 1.919 14.722 16.706 1.00 78.00 109 THR A C 1
ATOM 876 O O . THR A 1 109 ? 1.398 15.821 16.884 1.00 78.00 109 THR A O 1
ATOM 879 N N . ALA A 1 110 ? 1.653 13.963 15.641 1.00 73.50 110 ALA A N 1
ATOM 880 C CA . ALA A 1 110 ? 0.822 14.392 14.527 1.00 73.50 110 ALA A CA 1
ATOM 881 C C . ALA A 1 110 ? -0.619 14.724 14.942 1.00 73.50 110 ALA A C 1
ATOM 883 O O . ALA A 1 110 ? -1.230 15.561 14.297 1.00 73.50 110 ALA A O 1
ATOM 884 N N . SER A 1 111 ? -1.155 14.121 16.010 1.00 73.88 111 SER A N 1
ATOM 885 C CA . SER A 1 111 ? -2.485 14.432 16.571 1.00 73.88 111 SER A CA 1
ATOM 886 C C . SER A 1 111 ? -2.518 15.648 17.510 1.00 73.88 111 SER A C 1
ATOM 888 O O . SER A 1 111 ? -3.589 16.142 17.850 1.00 73.88 111 SER A O 1
ATOM 890 N N . ARG A 1 112 ? -1.355 16.117 17.980 1.00 82.56 112 ARG A N 1
ATOM 891 C CA . ARG A 1 112 ? -1.238 17.182 18.995 1.00 82.56 112 ARG A CA 1
ATOM 892 C C . ARG A 1 112 ? -0.645 18.476 18.454 1.00 82.56 112 ARG A C 1
ATOM 894 O O . ARG A 1 112 ? -0.846 19.522 19.061 1.00 82.56 112 ARG A O 1
ATOM 901 N N . ASP 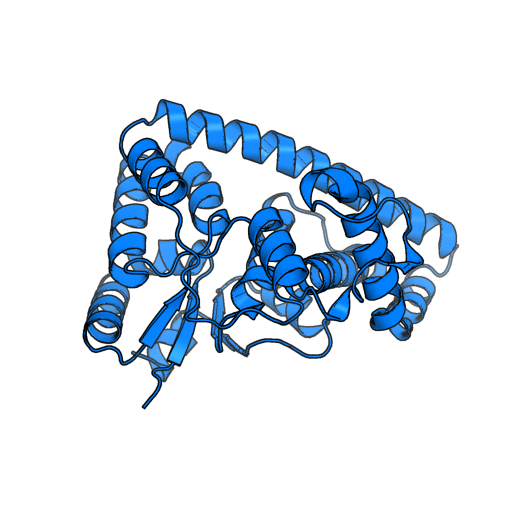A 1 113 ? 0.088 18.400 17.350 1.00 83.06 113 ASP A N 1
ATOM 902 C CA . ASP A 1 113 ? 0.773 19.531 16.737 1.00 83.06 113 ASP A CA 1
ATOM 903 C C . ASP A 1 113 ? 0.305 19.716 15.280 1.00 83.06 113 ASP A C 1
ATOM 905 O O . ASP A 1 113 ? 0.777 19.007 14.383 1.00 83.06 113 ASP A O 1
ATOM 909 N N . PRO A 1 114 ? -0.584 20.692 15.007 1.00 82.69 114 PRO A N 1
ATOM 910 C CA . PRO A 1 114 ? -1.005 21.024 13.645 1.00 82.69 114 PRO A CA 1
ATOM 911 C C . PRO A 1 114 ? 0.155 21.389 12.716 1.00 82.69 114 PRO A C 1
ATOM 913 O O . PRO A 1 114 ? 0.112 21.112 11.514 1.00 82.69 114 PRO A O 1
ATOM 916 N N . SER A 1 115 ? 1.222 21.984 13.261 1.00 84.88 115 SER A N 1
ATOM 917 C CA . SER A 1 115 ? 2.402 22.337 12.473 1.00 84.88 115 SER A CA 1
ATOM 918 C C . SER A 1 115 ? 3.162 21.090 12.027 1.00 84.88 115 SER A C 1
ATOM 920 O O . SER A 1 115 ? 3.699 21.070 10.922 1.00 84.88 115 SER A O 1
ATOM 922 N N . TYR A 1 116 ? 3.164 20.032 12.843 1.00 82.56 116 TYR A N 1
ATOM 923 C CA . TYR A 1 116 ? 3.746 18.744 12.482 1.00 82.56 116 TYR A CA 1
ATOM 924 C C . TYR A 1 116 ? 2.995 18.114 11.315 1.00 82.56 116 TYR A C 1
ATOM 926 O O . TYR A 1 116 ? 3.615 17.805 10.302 1.00 82.56 116 TYR A O 1
ATOM 934 N N . ALA A 1 117 ? 1.667 18.002 11.413 1.00 80.56 117 ALA A N 1
ATOM 935 C CA . ALA A 1 117 ? 0.851 17.447 10.333 1.00 80.56 117 ALA A CA 1
ATOM 936 C C . ALA A 1 117 ? 1.009 18.242 9.025 1.00 80.56 117 ALA A C 1
ATOM 938 O O . ALA A 1 117 ? 1.091 17.657 7.950 1.00 80.56 117 ALA A O 1
ATOM 939 N N . THR A 1 118 ? 1.136 19.570 9.118 1.00 81.06 118 THR A N 1
ATOM 940 C CA . THR A 1 118 ? 1.382 20.434 7.952 1.00 81.06 118 THR A CA 1
ATOM 941 C C . THR A 1 118 ? 2.762 20.194 7.330 1.00 81.06 118 THR A C 1
ATOM 943 O O . THR A 1 118 ? 2.876 20.165 6.107 1.00 81.06 118 THR A O 1
ATOM 946 N N . ARG A 1 119 ? 3.811 19.991 8.142 1.00 84.81 119 ARG A N 1
ATOM 947 C CA . ARG A 1 119 ? 5.153 19.641 7.638 1.00 84.81 119 ARG A CA 1
ATOM 948 C C . ARG A 1 119 ? 5.150 18.297 6.918 1.00 84.81 119 ARG A C 1
ATOM 950 O O . ARG A 1 119 ? 5.631 18.229 5.796 1.00 84.81 119 ARG A O 1
ATOM 957 N N . VAL A 1 120 ? 4.538 17.276 7.520 1.00 81.88 120 VAL A N 1
ATOM 958 C CA . VAL A 1 120 ? 4.384 15.963 6.877 1.00 81.88 120 VAL A CA 1
ATOM 959 C C . VAL A 1 120 ? 3.627 16.109 5.560 1.00 81.88 120 VAL A C 1
ATOM 961 O O . VAL A 1 120 ? 4.080 15.599 4.546 1.00 81.88 120 VAL A O 1
ATOM 964 N N . ALA A 1 121 ? 2.521 16.858 5.531 1.00 80.06 121 ALA A N 1
ATOM 965 C CA . ALA A 1 121 ? 1.773 17.087 4.297 1.00 80.06 121 ALA A CA 1
ATOM 966 C C . ALA A 1 121 ? 2.630 17.751 3.198 1.00 80.06 121 ALA A C 1
ATOM 968 O O . ALA A 1 121 ? 2.492 17.404 2.026 1.00 80.06 121 ALA A O 1
ATOM 969 N N . ALA A 1 122 ? 3.533 18.669 3.558 1.00 82.19 122 ALA A N 1
ATOM 970 C CA . ALA A 1 122 ? 4.467 19.284 2.613 1.00 82.19 122 ALA A CA 1
ATOM 971 C C . ALA A 1 122 ? 5.538 18.295 2.113 1.00 82.19 122 ALA A C 1
ATOM 973 O O . ALA A 1 122 ? 5.787 18.222 0.908 1.00 82.19 122 ALA A O 1
ATOM 974 N N . ASP A 1 123 ? 6.122 17.493 3.006 1.00 81.81 123 ASP A N 1
ATOM 975 C CA . ASP A 1 123 ? 7.095 16.452 2.644 1.00 81.81 123 ASP A CA 1
ATOM 976 C C . ASP A 1 123 ? 6.463 15.410 1.706 1.00 81.81 123 ASP A C 1
ATOM 978 O O . ASP A 1 123 ? 7.049 15.026 0.690 1.00 81.81 123 ASP A O 1
ATOM 982 N N . VAL A 1 124 ? 5.220 15.018 1.997 1.00 78.62 124 VAL A N 1
ATOM 983 C CA . VAL A 1 124 ? 4.408 14.118 1.173 1.00 78.62 124 VAL A CA 1
ATOM 984 C C . VAL A 1 124 ? 4.152 14.707 -0.211 1.00 78.62 124 VAL A C 1
ATOM 986 O O . VAL A 1 124 ? 4.268 13.989 -1.204 1.00 78.62 124 VAL A O 1
ATOM 989 N N . GLN A 1 125 ? 3.845 16.004 -0.316 1.00 79.00 125 GLN A N 1
ATOM 990 C CA . GLN A 1 125 ? 3.670 16.667 -1.612 1.00 79.00 125 GLN A CA 1
ATOM 991 C C . GLN A 1 125 ? 4.952 16.623 -2.447 1.00 79.00 125 GLN A C 1
ATOM 993 O O . GLN A 1 125 ? 4.899 16.265 -3.624 1.00 79.00 125 GLN A O 1
ATOM 998 N N . GLN A 1 126 ? 6.103 16.929 -1.842 1.00 80.62 126 GLN A N 1
ATOM 999 C CA . GLN A 1 126 ? 7.388 16.877 -2.540 1.00 80.62 126 GLN A CA 1
ATOM 1000 C C . GLN A 1 126 ? 7.723 15.455 -3.001 1.00 80.62 126 GLN A C 1
ATOM 1002 O O . GLN A 1 126 ? 8.180 15.248 -4.126 1.00 80.62 126 GLN A O 1
ATOM 1007 N N . TRP A 1 127 ? 7.489 14.466 -2.140 1.00 76.31 127 TRP A N 1
ATOM 1008 C CA . TRP A 1 127 ? 7.732 13.068 -2.469 1.00 76.31 127 TRP A CA 1
ATOM 1009 C C . TRP A 1 127 ? 6.809 12.566 -3.587 1.00 76.31 127 TRP A C 1
ATOM 1011 O O . TRP A 1 127 ? 7.276 11.931 -4.533 1.00 76.31 127 TRP A O 1
ATOM 1021 N N . THR A 1 128 ? 5.527 12.925 -3.523 1.00 78.00 128 THR A N 1
ATOM 1022 C CA . THR A 1 128 ? 4.529 12.613 -4.555 1.00 78.00 128 THR A CA 1
ATOM 1023 C C . THR A 1 128 ? 4.923 13.204 -5.908 1.00 78.00 128 THR A C 1
ATOM 1025 O O . THR A 1 128 ? 4.806 12.542 -6.937 1.00 78.00 128 THR A O 1
ATOM 1028 N N . GLU A 1 129 ? 5.446 14.430 -5.921 1.00 79.88 129 GLU A N 1
ATOM 1029 C CA . GLU A 1 129 ? 5.923 15.074 -7.144 1.00 79.88 129 GLU A CA 1
ATOM 1030 C C . GLU A 1 129 ? 7.152 14.364 -7.730 1.00 79.88 129 GLU A C 1
ATOM 1032 O O . GLU A 1 129 ? 7.185 14.076 -8.927 1.00 79.88 129 GLU A O 1
ATOM 1037 N N . ASN A 1 130 ? 8.129 13.992 -6.896 1.00 78.19 130 ASN A N 1
ATOM 1038 C CA . ASN A 1 130 ? 9.287 13.207 -7.343 1.00 78.19 130 ASN A CA 1
ATOM 1039 C C . ASN A 1 130 ? 8.851 11.856 -7.933 1.00 78.19 130 ASN A C 1
ATOM 1041 O O . ASN A 1 130 ? 9.386 11.395 -8.942 1.00 78.19 130 ASN A O 1
ATOM 1045 N N . TYR A 1 131 ? 7.860 11.223 -7.308 1.00 74.75 131 TYR A N 1
ATOM 1046 C CA . TYR A 1 131 ? 7.307 9.963 -7.774 1.00 74.75 131 TYR A CA 1
ATOM 1047 C C . TYR A 1 131 ? 6.570 10.118 -9.114 1.00 74.75 131 TYR A C 1
ATOM 1049 O O . TYR A 1 131 ? 6.783 9.307 -10.019 1.00 74.75 131 TYR A O 1
ATOM 1057 N N . ARG A 1 132 ? 5.767 11.180 -9.279 1.00 80.62 132 ARG A N 1
ATOM 1058 C CA . ARG A 1 132 ? 5.109 11.529 -10.549 1.00 80.62 132 ARG A CA 1
ATOM 1059 C C . ARG A 1 132 ? 6.133 11.695 -11.670 1.00 80.62 132 ARG A C 1
ATOM 1061 O O . ARG A 1 132 ? 5.950 11.130 -12.745 1.00 80.62 132 ARG A O 1
ATOM 1068 N N . GLN A 1 133 ? 7.222 12.420 -11.415 1.00 81.38 133 GLN A N 1
ATOM 1069 C CA . GLN A 1 133 ? 8.298 12.624 -12.390 1.00 81.38 133 GLN A CA 1
ATOM 1070 C C . GLN A 1 133 ? 8.970 11.307 -12.793 1.00 81.38 133 GLN A C 1
ATOM 1072 O O . GLN A 1 133 ? 9.222 11.085 -13.977 1.00 81.38 133 GLN A O 1
ATOM 1077 N N . GLU A 1 134 ? 9.221 10.408 -11.838 1.00 79.38 134 GLU A N 1
ATOM 1078 C CA . GLU A 1 134 ? 9.755 9.077 -12.138 1.00 79.38 134 GLU A CA 1
ATOM 1079 C C . GLU A 1 134 ? 8.769 8.256 -12.983 1.00 79.38 134 GLU A C 1
ATOM 1081 O O . GLU A 1 134 ? 9.175 7.655 -13.976 1.00 79.38 134 GLU A O 1
ATOM 1086 N N . GLU A 1 135 ? 7.471 8.256 -12.662 1.00 75.44 135 GLU A N 1
ATOM 1087 C CA . GLU A 1 135 ? 6.464 7.579 -13.492 1.00 75.44 135 GLU A CA 1
ATOM 1088 C C . GLU A 1 135 ? 6.376 8.165 -14.906 1.00 75.44 135 GLU A C 1
ATOM 1090 O O . GLU A 1 135 ? 6.280 7.411 -15.873 1.00 75.44 135 GLU A O 1
ATOM 1095 N N . GLU A 1 136 ? 6.457 9.487 -15.059 1.00 79.81 136 GLU A N 1
ATOM 1096 C CA . GLU A 1 136 ? 6.466 10.153 -16.366 1.00 79.81 136 GLU A CA 1
ATOM 1097 C C . GLU A 1 136 ? 7.715 9.819 -17.183 1.00 79.81 136 GLU A C 1
ATOM 1099 O O . GLU A 1 136 ? 7.624 9.560 -18.390 1.00 79.81 136 GLU A O 1
ATOM 1104 N N . ARG A 1 137 ? 8.876 9.763 -16.526 1.00 82.00 137 ARG A N 1
ATOM 1105 C CA . ARG A 1 137 ? 10.136 9.337 -17.134 1.00 82.00 137 ARG A CA 1
ATOM 1106 C C . ARG A 1 137 ? 10.029 7.898 -17.635 1.00 82.00 137 ARG A C 1
ATOM 1108 O O . ARG A 1 137 ? 10.321 7.635 -18.798 1.00 82.00 137 ARG A O 1
ATOM 1115 N N . ARG A 1 138 ? 9.528 6.984 -16.800 1.00 76.19 138 ARG A N 1
ATOM 1116 C CA . ARG A 1 138 ? 9.322 5.569 -17.154 1.00 76.19 138 ARG A CA 1
ATOM 1117 C C . ARG A 1 138 ? 8.288 5.386 -18.259 1.00 76.19 138 ARG A C 1
ATOM 1119 O O . ARG A 1 138 ? 8.517 4.642 -19.207 1.00 76.19 138 ARG A O 1
ATOM 1126 N N . ARG A 1 139 ? 7.173 6.115 -18.194 1.00 76.12 139 ARG A N 1
ATOM 1127 C CA . ARG A 1 139 ? 6.191 6.176 -19.281 1.00 76.12 139 ARG A CA 1
ATOM 1128 C C . ARG A 1 139 ? 6.859 6.587 -20.589 1.00 76.12 139 ARG A C 1
ATOM 1130 O O . ARG A 1 139 ? 6.601 5.966 -21.612 1.00 76.12 139 ARG A O 1
ATOM 1137 N N . SER A 1 140 ? 7.726 7.595 -20.560 1.00 76.38 140 SER A N 1
ATOM 1138 C CA . SER A 1 140 ? 8.452 8.061 -21.745 1.00 76.38 140 SER A CA 1
ATOM 1139 C C . SER A 1 140 ? 9.408 7.002 -22.308 1.00 76.38 140 SER A C 1
ATOM 1141 O O . SER A 1 140 ? 9.497 6.866 -23.525 1.00 76.38 140 SER A O 1
ATOM 1143 N N . GLU A 1 141 ? 10.064 6.206 -21.456 1.00 76.00 141 GLU A N 1
ATOM 1144 C CA . GLU A 1 141 ? 10.885 5.061 -21.888 1.00 76.00 141 GLU A CA 1
ATOM 1145 C C . GLU A 1 141 ? 10.047 4.009 -22.630 1.00 76.00 141 GLU A C 1
ATOM 1147 O O . GLU A 1 141 ? 10.420 3.582 -23.724 1.00 76.00 141 GLU A O 1
ATOM 1152 N N . VAL A 1 142 ? 8.881 3.646 -22.082 1.00 72.56 142 VAL A N 1
ATOM 1153 C CA . VAL A 1 142 ? 7.949 2.696 -22.718 1.00 72.56 142 VAL A CA 1
ATOM 1154 C C . VAL A 1 142 ? 7.407 3.257 -24.039 1.00 72.56 142 VAL A C 1
ATOM 1156 O O . VAL A 1 142 ? 7.360 2.547 -25.044 1.00 72.56 142 VAL A O 1
ATOM 1159 N N . LEU A 1 143 ? 7.055 4.549 -24.068 1.00 71.50 143 LEU A N 1
ATOM 1160 C CA . LEU A 1 143 ? 6.615 5.254 -25.278 1.00 71.50 143 LEU A CA 1
ATOM 1161 C C . LEU A 1 143 ? 7.674 5.214 -26.387 1.00 71.50 143 LEU A C 1
ATOM 1163 O O . LEU A 1 143 ? 7.350 4.956 -27.546 1.00 71.50 143 LEU A O 1
ATOM 1167 N N . TYR A 1 144 ? 8.936 5.450 -26.026 1.00 68.56 144 TYR A N 1
ATOM 1168 C CA . TYR A 1 144 ? 10.061 5.447 -26.956 1.00 68.56 144 TYR A CA 1
ATOM 1169 C C . TYR A 1 144 ? 10.323 4.053 -27.545 1.00 68.56 144 TYR A C 1
ATOM 1171 O O . TYR A 1 144 ? 10.582 3.928 -28.740 1.00 68.56 144 TYR A O 1
ATOM 1179 N N . GLN A 1 145 ? 10.210 3.000 -26.732 1.00 67.06 145 GLN A N 1
ATOM 1180 C CA . GLN A 1 145 ? 10.418 1.617 -27.175 1.00 67.06 145 GLN A CA 1
ATOM 1181 C C . GLN A 1 145 ? 9.274 1.079 -28.056 1.00 67.06 145 GLN A C 1
ATOM 1183 O O . GLN A 1 145 ? 9.512 0.214 -28.896 1.00 67.06 145 GLN A O 1
ATOM 1188 N N . GLY A 1 146 ? 8.043 1.581 -27.891 1.00 60.25 146 GLY A N 1
ATOM 1189 C CA . GLY A 1 146 ? 6.848 1.037 -28.553 1.00 60.25 146 GLY A CA 1
ATOM 1190 C C . GLY A 1 146 ? 6.579 1.497 -29.994 1.00 60.25 146 GLY A C 1
ATOM 1191 O O . GLY A 1 146 ? 5.803 0.850 -30.705 1.00 60.25 146 GLY A O 1
ATOM 1192 N N . GLY A 1 147 ? 7.203 2.588 -30.454 1.00 58.69 147 GLY A N 1
ATOM 1193 C CA . GLY A 1 147 ? 7.016 3.113 -31.815 1.00 58.69 147 GLY A CA 1
ATOM 1194 C C . GLY A 1 147 ? 5.547 3.455 -32.174 1.00 58.69 147 GLY A C 1
ATOM 1195 O O . GLY A 1 147 ? 4.711 3.636 -31.288 1.00 58.69 147 GLY A O 1
ATOM 1196 N N . PRO A 1 148 ? 5.185 3.555 -33.472 1.00 53.97 148 PRO A N 1
ATOM 1197 C CA . PRO A 1 148 ? 3.848 3.980 -33.926 1.00 53.97 148 PRO A CA 1
ATOM 1198 C C . PRO A 1 148 ? 2.688 3.014 -33.594 1.00 53.97 148 PRO A C 1
ATOM 1200 O O . PRO A 1 148 ? 1.532 3.344 -33.850 1.00 53.97 148 PRO A O 1
ATOM 1203 N N . THR A 1 149 ? 2.957 1.853 -32.988 1.00 65.69 149 THR A N 1
ATOM 1204 C CA . THR A 1 149 ? 1.951 0.875 -32.513 1.00 65.69 149 THR A CA 1
ATOM 1205 C C . THR A 1 149 ? 2.045 0.652 -31.005 1.00 65.69 149 THR A C 1
ATOM 1207 O O . THR A 1 149 ? 1.982 -0.470 -30.503 1.00 65.69 149 THR A O 1
ATOM 1210 N N . LEU A 1 150 ? 2.175 1.756 -30.278 1.00 67.88 150 LEU A N 1
ATOM 1211 C CA . LEU A 1 150 ? 2.356 1.816 -28.835 1.00 67.88 150 LEU A CA 1
ATOM 1212 C C . LEU A 1 150 ? 1.406 0.922 -28.017 1.00 67.88 150 LEU A C 1
ATOM 1214 O O . LEU A 1 150 ? 1.859 0.229 -27.115 1.00 67.88 150 LEU A O 1
ATOM 1218 N N . ALA A 1 151 ? 0.106 0.899 -28.329 1.00 65.56 151 ALA A N 1
ATOM 1219 C CA . ALA A 1 151 ? -0.867 0.096 -27.580 1.00 65.56 151 ALA A CA 1
ATOM 1220 C C . ALA A 1 151 ? -0.572 -1.414 -27.661 1.00 65.56 151 ALA A C 1
ATOM 1222 O O . ALA A 1 151 ? -0.680 -2.138 -26.670 1.00 65.56 151 ALA A O 1
ATOM 1223 N N . ARG A 1 152 ? -0.130 -1.887 -28.834 1.00 68.12 152 ARG A N 1
ATOM 1224 C CA . ARG A 1 152 ? 0.285 -3.280 -29.027 1.00 68.12 152 ARG A CA 1
ATOM 1225 C C . ARG A 1 152 ? 1.603 -3.558 -28.312 1.00 68.12 152 ARG A C 1
ATOM 1227 O O . ARG A 1 152 ? 1.696 -4.554 -27.613 1.00 68.12 152 ARG A O 1
ATOM 1234 N N . ALA A 1 153 ? 2.564 -2.639 -28.397 1.00 67.69 153 ALA A N 1
ATOM 1235 C CA . ALA A 1 153 ? 3.840 -2.764 -27.697 1.00 67.69 153 ALA A CA 1
ATOM 1236 C C . ALA A 1 153 ? 3.680 -2.818 -26.167 1.00 67.69 153 ALA A C 1
ATOM 1238 O O . ALA A 1 153 ? 4.349 -3.610 -25.518 1.00 67.69 153 ALA A O 1
ATOM 1239 N N . VAL A 1 154 ? 2.768 -2.028 -25.590 1.00 74.25 154 VAL A N 1
ATOM 1240 C CA . VAL A 1 154 ? 2.459 -2.052 -24.148 1.00 74.25 154 VAL A CA 1
ATOM 1241 C C . VAL A 1 154 ? 1.741 -3.339 -23.743 1.00 74.25 154 VAL A C 1
ATOM 1243 O O . VAL A 1 154 ? 2.009 -3.882 -22.674 1.00 74.25 154 VAL A O 1
ATOM 1246 N N . THR A 1 155 ? 0.861 -3.856 -24.602 1.00 73.06 155 THR A N 1
ATOM 1247 C CA . THR A 1 155 ? 0.205 -5.152 -24.376 1.00 73.06 155 THR A CA 1
ATOM 1248 C C . THR A 1 155 ? 1.221 -6.292 -24.411 1.00 73.06 155 THR A C 1
ATOM 1250 O O . THR A 1 155 ? 1.250 -7.110 -23.497 1.00 73.06 155 THR A O 1
ATOM 1253 N N . ASP A 1 156 ? 2.089 -6.320 -25.423 1.00 74.00 156 ASP A N 1
ATOM 1254 C CA . ASP A 1 156 ? 3.149 -7.321 -25.570 1.00 74.00 156 ASP A CA 1
ATOM 1255 C C . ASP A 1 156 ? 4.185 -7.200 -24.435 1.00 74.00 156 ASP A C 1
ATOM 1257 O O . ASP A 1 156 ? 4.650 -8.207 -23.905 1.00 74.00 156 ASP A O 1
ATOM 1261 N N . TRP A 1 157 ? 4.486 -5.976 -23.985 1.00 73.19 157 TRP A N 1
ATOM 1262 C CA . TRP A 1 157 ? 5.288 -5.718 -22.787 1.00 73.19 157 TRP A CA 1
ATOM 1263 C C . TRP A 1 157 ? 4.632 -6.343 -21.551 1.00 73.19 157 TRP A C 1
ATOM 1265 O O . TRP A 1 157 ? 5.272 -7.127 -20.855 1.00 73.19 157 TRP A O 1
ATOM 1275 N N . TRP A 1 158 ? 3.339 -6.109 -21.325 1.00 83.31 158 TRP A N 1
ATOM 1276 C CA . TRP A 1 158 ? 2.620 -6.678 -20.183 1.00 83.31 158 TRP A CA 1
ATOM 1277 C C . TRP A 1 158 ? 2.480 -8.211 -20.234 1.00 83.31 158 TRP A C 1
ATOM 1279 O O . TRP A 1 158 ? 2.304 -8.849 -19.197 1.00 83.31 158 TRP A O 1
ATOM 1289 N N . GLN A 1 159 ? 2.620 -8.860 -21.395 1.00 81.69 159 GLN A N 1
ATOM 1290 C CA . GLN A 1 159 ? 2.622 -10.331 -21.462 1.00 81.69 159 GLN A CA 1
ATOM 1291 C C . GLN A 1 159 ? 3.787 -10.963 -20.680 1.00 81.69 159 GLN A C 1
ATOM 1293 O O . GLN A 1 159 ? 3.643 -12.079 -20.185 1.00 81.69 159 GLN A O 1
ATOM 1298 N N . ALA A 1 160 ? 4.903 -10.246 -20.503 1.00 83.31 160 ALA A N 1
ATOM 1299 C CA . ALA A 1 160 ? 6.055 -10.673 -19.704 1.00 83.31 160 ALA A CA 1
ATOM 1300 C C . ALA A 1 160 ? 6.113 -9.999 -18.316 1.00 83.31 160 ALA A C 1
ATOM 1302 O O . ALA A 1 160 ? 7.195 -9.857 -17.741 1.00 83.31 160 ALA A O 1
ATOM 1303 N N . HIS A 1 161 ? 4.960 -9.578 -17.779 1.00 84.56 161 HIS A N 1
ATOM 1304 C CA . HIS A 1 161 ? 4.863 -8.762 -16.566 1.00 84.56 161 HIS A CA 1
ATOM 1305 C C . HIS A 1 161 ? 5.644 -9.325 -15.373 1.00 84.56 161 HIS A C 1
ATOM 1307 O O . HIS A 1 161 ? 6.328 -8.556 -14.716 1.00 84.56 161 HIS A O 1
ATOM 1313 N N . GLU A 1 162 ? 5.615 -10.634 -15.090 1.00 87.69 162 GLU A N 1
ATOM 1314 C CA . GLU A 1 162 ? 6.337 -11.165 -13.921 1.00 87.69 162 GLU A CA 1
ATOM 1315 C C . GLU A 1 162 ? 7.846 -10.901 -13.988 1.00 87.69 162 GLU A C 1
ATOM 1317 O O . GLU A 1 162 ? 8.414 -10.377 -13.034 1.00 87.69 162 GLU A O 1
ATOM 1322 N N . ALA A 1 163 ? 8.483 -11.205 -15.123 1.00 87.50 163 ALA A N 1
ATOM 1323 C CA . ALA A 1 163 ? 9.921 -11.002 -15.294 1.00 87.50 163 ALA A CA 1
ATOM 1324 C C . ALA A 1 163 ? 10.300 -9.516 -15.205 1.00 87.50 163 ALA A C 1
ATOM 1326 O O . ALA A 1 163 ? 11.355 -9.162 -14.687 1.00 87.50 163 ALA A O 1
ATOM 1327 N N . GLN A 1 164 ? 9.423 -8.639 -15.689 1.00 86.50 164 GLN A N 1
ATOM 1328 C CA . GLN A 1 164 ? 9.639 -7.199 -15.625 1.00 86.50 164 GLN A CA 1
ATOM 1329 C C . GLN A 1 164 ? 9.422 -6.636 -14.214 1.00 86.50 164 GLN A C 1
ATOM 1331 O O . GLN A 1 164 ? 10.170 -5.757 -13.795 1.00 86.50 164 GLN A O 1
ATOM 1336 N N . ILE A 1 165 ? 8.445 -7.159 -13.464 1.00 91.38 165 ILE A N 1
ATOM 1337 C CA . ILE A 1 165 ? 8.246 -6.805 -12.053 1.00 91.38 165 ILE A CA 1
ATOM 1338 C C . ILE A 1 165 ? 9.473 -7.219 -11.242 1.00 91.38 165 ILE A C 1
ATOM 1340 O O . ILE A 1 165 ? 9.938 -6.434 -10.419 1.00 91.38 165 ILE A O 1
ATOM 1344 N N . ASP A 1 166 ? 10.030 -8.406 -11.492 1.00 92.12 166 ASP A N 1
ATOM 1345 C CA . ASP A 1 166 ? 11.234 -8.886 -10.807 1.00 92.12 166 ASP A CA 1
ATOM 1346 C C . ASP A 1 166 ? 12.451 -7.989 -11.097 1.00 92.12 166 ASP A C 1
ATOM 1348 O O . ASP A 1 166 ? 13.191 -7.617 -10.179 1.00 92.12 166 ASP A O 1
ATOM 1352 N N . ASP A 1 167 ? 12.634 -7.577 -12.354 1.00 90.69 167 ASP A N 1
ATOM 1353 C CA . ASP A 1 167 ? 13.692 -6.644 -12.761 1.00 90.69 167 ASP A CA 1
ATOM 1354 C C . ASP A 1 167 ? 13.535 -5.277 -12.073 1.00 90.69 167 ASP A C 1
ATOM 1356 O O . ASP A 1 167 ? 14.461 -4.759 -11.445 1.00 90.69 167 ASP A O 1
ATOM 1360 N N . TRP A 1 168 ? 12.324 -4.724 -12.066 1.00 90.62 168 TRP A N 1
ATOM 1361 C CA . TRP A 1 168 ? 12.052 -3.426 -11.447 1.00 90.62 168 TRP A CA 1
ATOM 1362 C C . TRP A 1 168 ? 12.112 -3.462 -9.920 1.00 90.62 168 TRP A C 1
ATOM 1364 O O . TRP A 1 168 ? 12.536 -2.498 -9.277 1.00 90.62 168 TRP A O 1
ATOM 1374 N N . ALA A 1 169 ? 11.712 -4.574 -9.310 1.00 94.00 169 ALA A N 1
ATOM 1375 C CA . ALA A 1 169 ? 11.906 -4.793 -7.889 1.00 94.00 169 ALA A CA 1
ATOM 1376 C C . ALA A 1 169 ? 13.404 -4.890 -7.567 1.00 94.00 169 ALA A C 1
ATOM 1378 O O . ALA A 1 169 ? 13.845 -4.305 -6.581 1.00 94.00 169 ALA A O 1
ATOM 1379 N N . THR A 1 170 ? 14.212 -5.503 -8.435 1.00 94.94 170 THR A N 1
ATOM 1380 C CA . THR A 1 170 ? 15.678 -5.497 -8.310 1.00 94.94 170 THR A CA 1
ATOM 1381 C C . THR A 1 170 ? 16.259 -4.082 -8.406 1.00 94.94 170 THR A C 1
ATOM 1383 O O . THR A 1 170 ? 17.128 -3.724 -7.608 1.00 94.94 170 THR A O 1
ATOM 1386 N N . ASP A 1 171 ? 15.762 -3.242 -9.317 1.00 92.56 171 ASP A N 1
ATOM 1387 C CA . ASP A 1 171 ? 16.133 -1.822 -9.404 1.00 92.56 171 ASP A CA 1
ATOM 1388 C C . ASP A 1 171 ? 15.805 -1.058 -8.112 1.00 92.56 171 ASP A C 1
ATOM 1390 O O . ASP A 1 171 ? 16.631 -0.285 -7.617 1.00 92.56 171 ASP A O 1
ATOM 1394 N N . LEU A 1 172 ? 14.627 -1.303 -7.528 1.00 92.75 172 LEU A N 1
ATOM 1395 C CA . LEU A 1 172 ? 14.227 -0.718 -6.248 1.00 92.75 172 LEU A CA 1
ATOM 1396 C C . LEU A 1 172 ? 15.181 -1.137 -5.117 1.00 92.75 172 LEU A C 1
ATOM 1398 O O . LEU A 1 172 ? 15.627 -0.289 -4.340 1.00 92.75 172 LEU A O 1
ATOM 1402 N N . LEU A 1 173 ? 15.551 -2.421 -5.048 1.00 95.56 173 LEU A N 1
ATOM 1403 C CA . LEU A 1 173 ? 16.545 -2.917 -4.090 1.00 95.56 173 LEU A CA 1
ATOM 1404 C C . LEU A 1 173 ? 17.918 -2.275 -4.315 1.00 95.56 173 LEU A C 1
ATOM 1406 O O . LEU A 1 173 ? 18.586 -1.900 -3.351 1.00 95.56 173 LEU A O 1
ATOM 1410 N N . ARG A 1 174 ? 18.320 -2.076 -5.577 1.00 95.56 174 ARG A N 1
ATOM 1411 C CA . ARG A 1 174 ? 19.580 -1.410 -5.933 1.00 95.56 174 ARG A CA 1
ATOM 1412 C C . ARG A 1 174 ? 19.609 0.036 -5.460 1.00 95.56 174 ARG A C 1
ATOM 1414 O O . ARG A 1 174 ? 20.595 0.443 -4.844 1.00 95.56 174 ARG A O 1
ATOM 1421 N N . ALA A 1 175 ? 18.538 0.789 -5.695 1.00 91.75 175 ALA A N 1
ATOM 1422 C CA . ALA A 1 175 ? 18.406 2.163 -5.217 1.00 91.75 175 ALA A CA 1
ATOM 1423 C C . ALA A 1 175 ? 18.417 2.237 -3.678 1.00 91.75 175 ALA A C 1
ATOM 1425 O O . ALA A 1 175 ? 19.041 3.124 -3.098 1.00 91.75 175 ALA A O 1
ATOM 1426 N N . GLY A 1 176 ? 17.787 1.263 -3.014 1.00 93.38 176 GLY A N 1
ATOM 1427 C CA . GLY A 1 176 ? 17.718 1.159 -1.557 1.00 93.38 176 GLY A CA 1
ATOM 1428 C C . GLY A 1 176 ? 18.904 0.458 -0.886 1.00 93.38 176 GLY A C 1
ATOM 1429 O O . GLY A 1 176 ? 18.888 0.324 0.335 1.00 93.38 176 GLY A O 1
ATOM 1430 N N . ARG A 1 177 ? 19.934 0.013 -1.625 1.00 95.81 177 ARG A N 1
ATOM 1431 C CA . ARG A 1 177 ? 20.950 -0.951 -1.145 1.00 95.81 177 ARG A CA 1
ATOM 1432 C C . ARG A 1 177 ? 21.522 -0.623 0.234 1.00 95.81 177 ARG A C 1
ATOM 1434 O O . ARG A 1 177 ? 21.573 -1.490 1.101 1.00 95.81 177 ARG A O 1
ATOM 1441 N N . GLN A 1 178 ? 21.950 0.624 0.436 1.00 93.81 178 GLN A N 1
ATOM 1442 C CA . GLN A 1 178 ? 22.524 1.066 1.711 1.00 93.81 178 GLN A CA 1
ATOM 1443 C C . GLN A 1 178 ? 21.486 1.058 2.839 1.00 93.81 178 GLN A C 1
ATOM 1445 O O . GLN A 1 178 ? 21.765 0.558 3.924 1.00 93.81 178 GLN A O 1
ATOM 1450 N N . GLN A 1 179 ? 20.285 1.579 2.579 1.00 94.25 179 GLN A N 1
ATOM 1451 C CA . GLN A 1 179 ? 19.211 1.650 3.570 1.00 94.25 179 GLN A CA 1
ATOM 1452 C C . GLN A 1 179 ? 18.698 0.259 3.953 1.00 94.25 179 GLN A C 1
ATOM 1454 O O . GLN A 1 179 ? 18.353 0.034 5.106 1.00 94.25 179 GLN A O 1
ATOM 1459 N N . LEU A 1 180 ? 18.676 -0.674 3.002 1.00 95.56 180 LEU A N 1
ATOM 1460 C CA . LEU A 1 180 ? 18.221 -2.052 3.178 1.00 95.56 180 LEU A CA 1
ATOM 1461 C C . LEU A 1 180 ? 19.315 -2.991 3.714 1.00 95.56 180 LEU A C 1
ATOM 1463 O O . LEU A 1 180 ? 19.065 -4.183 3.860 1.00 95.56 180 LEU A O 1
ATOM 1467 N N . ALA A 1 181 ? 20.517 -2.469 3.993 1.00 94.81 181 ALA A N 1
ATOM 1468 C CA . ALA A 1 181 ? 21.684 -3.241 4.426 1.00 94.81 181 ALA A CA 1
ATOM 1469 C C . ALA A 1 181 ? 22.026 -4.424 3.492 1.00 94.81 181 ALA A C 1
ATOM 1471 O O . ALA A 1 181 ? 22.483 -5.476 3.936 1.00 94.81 181 ALA A O 1
ATOM 1472 N N . LEU A 1 182 ? 21.810 -4.248 2.186 1.00 95.50 182 LEU A N 1
ATOM 1473 C CA . LEU A 1 182 ? 22.095 -5.271 1.184 1.00 95.50 182 LEU A CA 1
ATOM 1474 C C . LEU A 1 182 ? 23.597 -5.361 0.889 1.00 95.50 182 LEU A C 1
ATOM 1476 O O . LEU A 1 182 ? 24.322 -4.356 0.887 1.00 95.50 182 LEU A O 1
ATOM 1480 N N . SER A 1 183 ? 24.048 -6.577 0.571 1.00 95.94 183 SER A N 1
ATOM 1481 C CA . SER A 1 183 ? 25.426 -6.841 0.147 1.00 95.94 183 SER A CA 1
ATOM 1482 C C . SER A 1 183 ? 25.834 -5.943 -1.035 1.00 95.94 183 SER A C 1
ATOM 1484 O O . SER A 1 183 ? 24.998 -5.613 -1.881 1.00 95.94 183 SER A O 1
ATOM 1486 N N . PRO A 1 184 ? 27.106 -5.519 -1.149 1.00 94.69 184 PRO A N 1
ATOM 1487 C CA . PRO A 1 184 ? 27.615 -4.910 -2.378 1.00 94.69 184 PRO A CA 1
ATOM 1488 C C . PRO A 1 184 ? 27.497 -5.830 -3.604 1.00 94.69 184 PRO A C 1
ATOM 1490 O O . PRO A 1 184 ? 27.377 -5.333 -4.720 1.00 94.69 184 PRO A O 1
ATOM 1493 N N . GLU A 1 185 ? 27.512 -7.150 -3.403 1.00 96.00 185 GLU A N 1
ATOM 1494 C CA . GLU A 1 185 ? 27.417 -8.150 -4.468 1.00 96.00 185 GLU A CA 1
ATOM 1495 C C . GLU A 1 185 ? 25.951 -8.511 -4.753 1.00 96.00 185 GLU A C 1
ATOM 1497 O O . GLU A 1 185 ? 25.281 -9.118 -3.917 1.00 96.00 185 GLU A O 1
ATOM 1502 N N . GLN A 1 186 ? 25.450 -8.173 -5.949 1.00 93.44 186 GLN A N 1
ATOM 1503 C CA . GLN A 1 186 ? 24.044 -8.405 -6.330 1.00 93.44 186 GLN A CA 1
ATOM 1504 C C . GLN A 1 186 ? 23.656 -9.894 -6.336 1.00 93.44 186 GLN A C 1
ATOM 1506 O O . GLN A 1 186 ? 22.515 -10.234 -6.047 1.00 93.44 186 GLN A O 1
ATOM 1511 N N . THR A 1 187 ? 24.594 -10.798 -6.617 1.00 94.81 187 THR A N 1
ATOM 1512 C CA . THR A 1 187 ? 24.362 -12.255 -6.592 1.00 94.81 187 THR A CA 1
ATOM 1513 C C . THR A 1 187 ? 24.008 -12.792 -5.205 1.00 94.81 187 THR A C 1
ATOM 1515 O O . THR A 1 187 ? 23.501 -13.904 -5.099 1.00 94.81 187 THR A O 1
ATOM 1518 N N . GLN A 1 188 ? 24.273 -12.019 -4.148 1.00 95.44 188 GLN A N 1
ATOM 1519 C CA . GLN A 1 188 ? 23.935 -12.358 -2.766 1.00 95.44 188 GLN A CA 1
ATOM 1520 C C . GLN A 1 188 ? 22.597 -11.753 -2.320 1.00 95.44 188 GLN A C 1
ATOM 1522 O O . GLN A 1 188 ? 22.224 -11.879 -1.153 1.00 95.44 188 GLN A O 1
ATOM 1527 N N . TRP A 1 189 ? 21.900 -11.031 -3.199 1.00 95.62 189 TRP A N 1
ATOM 1528 C CA . TRP A 1 189 ? 20.622 -10.428 -2.846 1.00 95.62 189 TRP A CA 1
ATOM 1529 C C . TRP A 1 189 ? 19.528 -11.495 -2.804 1.00 95.62 189 TRP A C 1
ATOM 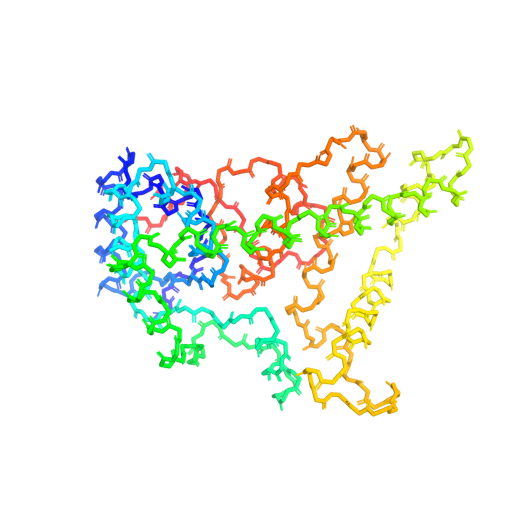1531 O O . TRP A 1 189 ? 19.575 -12.460 -3.570 1.00 95.62 189 TRP A O 1
ATOM 1541 N N . PRO A 1 190 ? 18.535 -11.338 -1.916 1.00 95.19 190 PRO A N 1
ATOM 1542 C CA . PRO A 1 190 ? 17.351 -12.181 -1.956 1.00 95.19 190 PRO A CA 1
ATOM 1543 C C . PRO A 1 190 ? 16.611 -12.007 -3.286 1.00 95.19 190 PRO A C 1
ATOM 1545 O O . PRO A 1 190 ? 16.628 -10.933 -3.889 1.00 95.19 190 PRO A O 1
ATOM 1548 N N . ASP A 1 191 ? 15.917 -13.066 -3.698 1.00 93.50 191 ASP A N 1
ATOM 1549 C CA . ASP A 1 191 ? 14.948 -13.002 -4.790 1.00 93.50 191 ASP A CA 1
ATOM 1550 C C . ASP A 1 191 ? 13.920 -11.888 -4.493 1.00 93.50 191 ASP A C 1
ATOM 1552 O O . ASP A 1 191 ? 13.346 -11.880 -3.396 1.00 93.50 191 ASP A O 1
ATOM 1556 N N . PRO A 1 192 ? 13.653 -10.955 -5.426 1.00 93.06 192 PRO A N 1
ATOM 1557 C CA . PRO A 1 192 ? 12.634 -9.929 -5.240 1.00 93.06 192 PRO A CA 1
ATOM 1558 C C . PRO A 1 192 ? 11.262 -10.472 -4.818 1.00 93.06 192 PRO A C 1
ATOM 1560 O O . PRO A 1 192 ? 10.591 -9.845 -3.997 1.00 93.06 192 PRO A O 1
ATOM 1563 N N . LYS A 1 193 ? 10.855 -11.660 -5.292 1.00 91.25 193 LYS A N 1
ATOM 1564 C CA . LYS A 1 193 ? 9.593 -12.310 -4.884 1.00 91.25 193 LYS A CA 1
ATOM 1565 C C . LYS A 1 193 ? 9.583 -12.716 -3.407 1.00 91.25 193 LYS A C 1
ATOM 1567 O O . LYS A 1 193 ? 8.510 -12.824 -2.809 1.00 91.25 193 LYS A O 1
ATOM 1572 N N . ALA A 1 194 ? 10.754 -12.908 -2.797 1.00 92.19 194 ALA A N 1
ATOM 1573 C CA . ALA A 1 194 ? 10.895 -13.166 -1.365 1.00 92.19 194 ALA A CA 1
ATOM 1574 C C . ALA A 1 194 ? 10.735 -11.900 -0.504 1.00 92.19 194 ALA A C 1
ATOM 1576 O O . ALA A 1 194 ? 10.619 -12.016 0.718 1.00 92.19 194 ALA A O 1
ATOM 1577 N N . ILE A 1 195 ? 10.647 -10.716 -1.127 1.00 95.19 195 ILE A N 1
ATOM 1578 C CA . ILE A 1 195 ? 10.346 -9.431 -0.482 1.00 95.19 195 ILE A CA 1
ATOM 1579 C C . ILE A 1 195 ? 8.990 -8.913 -1.003 1.00 95.19 195 ILE A C 1
ATOM 1581 O O . ILE A 1 195 ? 8.941 -8.008 -1.847 1.00 95.19 195 ILE A O 1
ATOM 1585 N N . PRO A 1 196 ? 7.859 -9.483 -0.534 1.00 93.75 196 PRO A N 1
ATOM 1586 C CA . PRO A 1 196 ? 6.520 -9.098 -0.968 1.00 93.75 196 PRO A CA 1
ATOM 1587 C C . PRO A 1 196 ? 6.251 -7.595 -0.958 1.00 93.75 196 PRO A C 1
ATOM 1589 O O . PRO A 1 196 ? 5.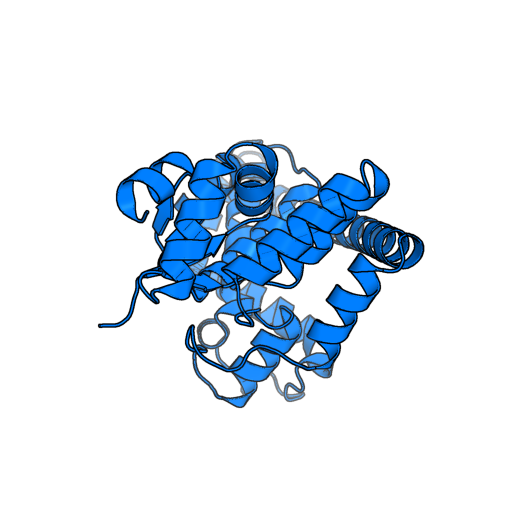550 -7.118 -1.848 1.00 93.75 196 PRO A O 1
ATOM 1592 N N . THR A 1 197 ? 6.806 -6.844 -0.002 1.00 94.81 197 THR A N 1
ATOM 1593 C CA . THR A 1 197 ? 6.636 -5.385 0.069 1.00 94.81 197 THR A CA 1
ATOM 1594 C C . THR A 1 197 ? 7.175 -4.684 -1.175 1.00 94.81 197 THR A C 1
ATOM 1596 O O . THR A 1 197 ? 6.509 -3.821 -1.751 1.00 94.81 197 THR A O 1
ATOM 1599 N N . ALA A 1 198 ? 8.378 -5.067 -1.606 1.00 94.88 198 ALA A N 1
ATOM 1600 C CA . ALA A 1 198 ? 9.041 -4.500 -2.773 1.00 94.88 198 ALA A CA 1
ATOM 1601 C C . ALA A 1 198 ? 8.322 -4.925 -4.054 1.00 94.88 198 ALA A C 1
ATOM 1603 O O . ALA A 1 198 ? 7.935 -4.086 -4.868 1.00 94.88 198 ALA A O 1
ATOM 1604 N N . TRP A 1 199 ? 8.085 -6.232 -4.185 1.00 95.12 199 TRP A N 1
ATOM 1605 C CA . TRP A 1 199 ? 7.476 -6.818 -5.372 1.00 95.12 199 TRP A CA 1
ATOM 1606 C C . TRP A 1 199 ? 6.073 -6.265 -5.622 1.00 95.12 199 TRP A C 1
ATOM 1608 O O . TRP A 1 199 ? 5.768 -5.806 -6.718 1.00 95.12 199 TRP A O 1
ATOM 1618 N N . ARG A 1 200 ? 5.215 -6.233 -4.592 1.00 95.00 200 ARG A N 1
ATOM 1619 C CA . ARG A 1 200 ? 3.835 -5.739 -4.722 1.00 95.00 200 ARG A CA 1
ATOM 1620 C C . ARG A 1 200 ? 3.776 -4.253 -5.013 1.00 95.00 200 ARG A C 1
ATOM 1622 O O . ARG A 1 200 ? 2.926 -3.836 -5.796 1.00 95.00 200 ARG A O 1
ATOM 1629 N N . PHE A 1 201 ? 4.653 -3.467 -4.399 1.00 93.88 201 PHE A N 1
ATOM 1630 C CA . PHE A 1 201 ? 4.740 -2.044 -4.697 1.00 93.88 201 PHE A CA 1
ATOM 1631 C C . PHE A 1 201 ? 5.029 -1.832 -6.185 1.00 93.88 201 PHE A C 1
ATOM 1633 O O . PHE A 1 201 ? 4.260 -1.163 -6.869 1.00 93.88 201 PHE A O 1
ATOM 1640 N N . VAL A 1 202 ? 6.064 -2.491 -6.711 1.00 92.62 202 VAL A N 1
ATOM 1641 C CA . VAL A 1 202 ? 6.453 -2.408 -8.126 1.00 92.62 202 VAL A CA 1
ATOM 1642 C C . VAL A 1 202 ? 5.377 -2.949 -9.064 1.00 92.62 202 VAL A C 1
ATOM 1644 O O . VAL A 1 202 ? 5.060 -2.291 -10.054 1.00 92.62 202 VAL A O 1
ATOM 1647 N N . ALA A 1 203 ? 4.769 -4.091 -8.738 1.00 93.88 203 ALA A N 1
ATOM 1648 C CA . ALA A 1 203 ? 3.695 -4.682 -9.531 1.00 93.88 203 ALA A CA 1
ATOM 1649 C C . ALA A 1 203 ? 2.544 -3.696 -9.760 1.00 93.88 203 ALA A C 1
ATOM 1651 O O . ALA A 1 203 ? 2.049 -3.561 -10.880 1.00 93.88 203 ALA A O 1
ATOM 1652 N N . TYR A 1 204 ? 2.171 -2.948 -8.718 1.00 93.62 204 TYR A N 1
ATOM 1653 C CA . TYR A 1 204 ? 1.141 -1.924 -8.824 1.00 93.62 204 TYR A CA 1
ATOM 1654 C C . TYR A 1 204 ? 1.565 -0.759 -9.722 1.00 93.62 204 TYR A C 1
ATOM 1656 O O . TYR A 1 204 ? 0.803 -0.359 -10.605 1.00 93.62 204 TYR A O 1
ATOM 1664 N N . LYS A 1 205 ? 2.800 -0.254 -9.569 1.00 89.31 205 LYS A N 1
ATOM 1665 C CA . LYS A 1 205 ? 3.335 0.800 -10.451 1.00 89.31 205 LYS A CA 1
ATOM 1666 C C . LYS A 1 205 ? 3.273 0.393 -11.917 1.00 89.31 205 LYS A C 1
ATOM 1668 O O . LYS A 1 205 ? 2.867 1.175 -12.773 1.00 89.31 205 LYS A O 1
ATOM 1673 N N . MET A 1 206 ? 3.676 -0.837 -12.208 1.00 88.12 206 MET A N 1
ATOM 1674 C CA . MET A 1 206 ? 3.735 -1.340 -13.572 1.00 88.12 206 MET A CA 1
ATOM 1675 C C . MET A 1 206 ? 2.348 -1.557 -14.179 1.00 88.12 206 MET A C 1
ATOM 1677 O O . MET A 1 206 ? 2.121 -1.141 -15.315 1.00 88.12 206 MET A O 1
ATOM 1681 N N . ALA A 1 207 ? 1.403 -2.113 -13.415 1.00 90.62 207 ALA A N 1
ATOM 1682 C CA . ALA A 1 207 ? 0.006 -2.211 -13.839 1.00 90.62 207 ALA A CA 1
ATOM 1683 C C . ALA A 1 207 ? -0.586 -0.825 -14.155 1.00 90.62 207 ALA A C 1
ATOM 1685 O O . ALA A 1 207 ? -1.315 -0.660 -15.135 1.00 90.62 207 ALA A O 1
ATOM 1686 N N . ARG A 1 208 ? -0.216 0.210 -13.388 1.00 87.50 208 ARG A N 1
ATOM 1687 C CA . ARG A 1 208 ? -0.609 1.592 -13.703 1.00 87.50 208 ARG A CA 1
ATOM 1688 C C . ARG A 1 208 ? 0.033 2.119 -14.973 1.00 87.50 208 ARG A C 1
ATOM 1690 O O . ARG A 1 208 ? -0.655 2.768 -15.749 1.00 87.50 208 ARG A O 1
ATOM 1697 N N . ILE A 1 209 ? 1.310 1.841 -15.228 1.00 83.44 209 ILE A N 1
ATOM 1698 C CA . ILE A 1 209 ? 1.952 2.229 -16.495 1.00 83.44 209 ILE A CA 1
ATOM 1699 C C . ILE A 1 209 ? 1.226 1.585 -17.678 1.00 83.44 209 ILE A C 1
ATOM 1701 O O . ILE A 1 209 ? 0.946 2.279 -18.656 1.00 83.44 209 ILE A O 1
ATOM 1705 N N . TYR A 1 210 ? 0.841 0.312 -17.567 1.00 84.69 210 TYR A N 1
ATOM 1706 C CA . TYR A 1 210 ? 0.011 -0.344 -18.575 1.00 84.69 210 TYR A CA 1
ATOM 1707 C C . TYR A 1 210 ? -1.301 0.425 -18.818 1.00 84.69 210 TYR A C 1
ATOM 1709 O O . TYR A 1 210 ? -1.590 0.776 -19.959 1.00 84.69 210 TYR A O 1
ATOM 1717 N N . LEU A 1 211 ? -2.046 0.792 -17.769 1.00 85.75 211 LEU A N 1
ATOM 1718 C CA . LEU A 1 211 ? -3.291 1.565 -17.912 1.00 85.75 211 LEU A CA 1
ATOM 1719 C C . LEU A 1 211 ? -3.058 2.984 -18.464 1.00 85.75 211 LEU A C 1
ATOM 1721 O O . LEU A 1 211 ? -3.810 3.476 -19.304 1.00 85.75 211 LEU A O 1
ATOM 1725 N N . ASN A 1 212 ? -2.004 3.664 -18.022 1.00 82.19 212 ASN A N 1
ATOM 1726 C CA . ASN A 1 212 ? -1.727 5.050 -18.402 1.00 82.19 212 ASN A CA 1
ATOM 1727 C C . ASN A 1 212 ? -1.239 5.167 -19.851 1.00 82.19 212 ASN A C 1
ATOM 1729 O O . ASN A 1 212 ? -1.555 6.135 -20.546 1.00 82.19 212 ASN A O 1
ATOM 1733 N N . VAL A 1 213 ? -0.449 4.196 -20.315 1.00 77.00 213 VAL A N 1
ATOM 1734 C CA . VAL A 1 213 ? 0.137 4.203 -21.663 1.00 77.00 213 VAL A CA 1
ATOM 1735 C C . VAL A 1 213 ? -0.716 3.419 -22.652 1.00 77.00 213 VAL A C 1
ATOM 1737 O O . VAL A 1 213 ? -0.962 3.908 -23.751 1.00 77.00 213 VAL A O 1
ATOM 1740 N N . GLY A 1 214 ? -1.177 2.231 -22.267 1.00 71.69 214 GLY A N 1
ATOM 1741 C CA . GLY A 1 214 ? -1.989 1.352 -23.106 1.00 71.69 214 GLY A CA 1
ATOM 1742 C C . GLY A 1 214 ? -3.429 1.837 -23.260 1.00 71.69 214 GLY A C 1
ATOM 1743 O O . GLY A 1 214 ? -3.964 1.789 -24.364 1.00 71.69 214 GLY A O 1
ATOM 1744 N N . GLU A 1 215 ? -4.030 2.362 -22.187 1.00 75.38 215 GLU A N 1
ATOM 1745 C CA . GLU A 1 215 ? -5.439 2.794 -22.173 1.00 75.38 215 GLU A CA 1
ATOM 1746 C C . GLU A 1 215 ? -5.615 4.320 -22.081 1.00 75.38 215 GLU A C 1
ATOM 1748 O O . GLU A 1 215 ? -6.736 4.826 -22.053 1.00 75.38 215 GLU A O 1
ATOM 1753 N N . GLY A 1 216 ? -4.516 5.083 -22.062 1.00 72.31 216 GLY A N 1
ATOM 1754 C CA . GLY A 1 216 ? -4.553 6.548 -22.052 1.00 72.31 216 GLY A CA 1
ATOM 1755 C C . GLY A 1 216 ? -5.064 7.158 -20.743 1.00 72.31 216 GLY A C 1
ATOM 1756 O O . GLY A 1 216 ? -5.517 8.306 -20.733 1.00 72.31 216 GLY A O 1
ATOM 1757 N N . ARG A 1 217 ? -5.007 6.413 -19.633 1.00 79.31 217 ARG A N 1
ATOM 1758 C CA . ARG A 1 217 ? -5.399 6.918 -18.313 1.00 79.31 217 ARG A CA 1
ATOM 1759 C C . ARG A 1 217 ? -4.463 8.049 -17.850 1.00 79.31 217 ARG A C 1
ATOM 1761 O O . ARG A 1 217 ? -3.255 8.042 -18.088 1.00 79.31 217 ARG A O 1
ATOM 1768 N N . ARG A 1 218 ? -5.042 9.055 -17.186 1.00 78.19 218 ARG A N 1
ATOM 1769 C CA . ARG A 1 218 ? -4.306 10.183 -16.596 1.00 78.19 218 ARG A CA 1
ATOM 1770 C C . ARG A 1 218 ? -3.523 9.732 -15.355 1.00 78.19 218 ARG A C 1
ATOM 1772 O O . ARG A 1 218 ? -4.056 8.979 -14.547 1.00 78.19 218 ARG A O 1
ATOM 1779 N N . ILE A 1 219 ? -2.305 10.259 -15.206 1.00 71.31 219 ILE A N 1
ATOM 1780 C CA . ILE A 1 219 ? -1.506 10.176 -13.975 1.00 71.31 219 ILE A CA 1
ATOM 1781 C C . ILE A 1 219 ? -2.017 11.246 -13.006 1.00 71.31 219 ILE A C 1
ATOM 1783 O O . ILE A 1 219 ? -2.005 12.434 -13.344 1.00 71.31 219 ILE A O 1
ATOM 1787 N N . ASP A 1 220 ? -2.455 10.830 -11.824 1.00 71.75 220 ASP A N 1
ATOM 1788 C CA . ASP A 1 220 ? -2.819 11.729 -10.732 1.00 71.75 220 ASP A CA 1
ATOM 1789 C C . ASP A 1 220 ? -1.786 11.640 -9.596 1.00 71.75 220 ASP A C 1
ATOM 1791 O O . ASP A 1 220 ? -0.879 10.820 -9.627 1.00 71.75 220 ASP A O 1
ATOM 1795 N N . ALA A 1 221 ? -1.846 12.540 -8.613 1.00 63.69 221 ALA A N 1
ATOM 1796 C CA . ALA A 1 221 ? -0.861 12.589 -7.526 1.00 63.69 221 ALA A CA 1
ATOM 1797 C C . ALA A 1 221 ? -1.121 11.524 -6.433 1.00 63.69 221 ALA A C 1
ATOM 1799 O O . ALA A 1 221 ? -0.185 10.923 -5.906 1.00 63.69 221 ALA A O 1
ATOM 1800 N N . SER A 1 222 ? -2.395 11.246 -6.123 1.00 66.50 222 SER A N 1
ATOM 1801 C CA . SER A 1 222 ? -2.823 10.269 -5.097 1.00 66.50 222 SER A CA 1
ATOM 1802 C C . SER A 1 222 ? -2.426 8.825 -5.417 1.00 66.50 222 SER A C 1
ATOM 1804 O O . SER A 1 222 ? -2.235 8.005 -4.530 1.00 66.50 222 SER A O 1
ATOM 1806 N N . ASP A 1 223 ? -2.213 8.559 -6.697 1.00 73.75 223 ASP A N 1
ATOM 1807 C CA . ASP A 1 223 ? -1.772 7.312 -7.315 1.00 73.75 223 ASP A CA 1
ATOM 1808 C C . ASP A 1 223 ? -0.521 6.659 -6.685 1.00 73.75 223 ASP A C 1
ATOM 1810 O O . ASP A 1 223 ? -0.244 5.473 -6.901 1.00 73.75 223 ASP A O 1
ATOM 1814 N N . THR A 1 224 ? 0.266 7.439 -5.943 1.00 78.06 224 THR A N 1
ATOM 1815 C CA . THR A 1 224 ? 1.453 6.952 -5.245 1.00 78.06 224 THR A CA 1
ATOM 1816 C C . THR A 1 224 ? 1.093 6.157 -3.987 1.00 78.06 224 THR A C 1
ATOM 1818 O O . THR A 1 224 ? 1.696 5.117 -3.703 1.00 78.06 224 THR A O 1
ATOM 1821 N N . TYR A 1 225 ? 0.085 6.617 -3.246 1.00 87.94 225 TYR A N 1
ATOM 1822 C CA . TYR A 1 225 ? -0.381 5.945 -2.038 1.00 87.94 225 TYR A CA 1
ATOM 1823 C C . TYR A 1 225 ? -1.108 4.646 -2.341 1.00 87.94 225 TYR A C 1
ATOM 1825 O O . TYR A 1 225 ? -0.968 3.687 -1.587 1.00 87.94 225 TYR A O 1
ATOM 1833 N N . ASP A 1 226 ? -1.751 4.544 -3.500 1.00 91.38 226 ASP A N 1
ATOM 1834 C CA . ASP A 1 226 ? -2.326 3.284 -3.953 1.00 91.38 226 ASP A CA 1
ATOM 1835 C C . ASP A 1 226 ? -1.285 2.154 -4.041 1.00 91.38 226 ASP A C 1
ATOM 1837 O O . ASP A 1 226 ? -1.564 1.016 -3.659 1.00 91.38 226 ASP A O 1
ATOM 1841 N N . ALA A 1 227 ? -0.065 2.450 -4.512 1.00 91.94 227 ALA A N 1
ATOM 1842 C CA . ALA A 1 227 ? 1.008 1.457 -4.597 1.00 91.94 227 ALA A CA 1
ATOM 1843 C C . ALA A 1 227 ? 1.432 0.977 -3.203 1.00 91.94 227 ALA A C 1
ATOM 1845 O O . ALA A 1 227 ? 1.693 -0.212 -2.990 1.00 91.94 227 ALA A O 1
ATOM 1846 N N . PHE A 1 228 ? 1.460 1.894 -2.233 1.00 92.75 228 PHE A N 1
ATOM 1847 C CA . PHE A 1 228 ? 1.690 1.555 -0.837 1.00 92.75 228 PHE A CA 1
ATOM 1848 C C . PHE A 1 228 ? 0.547 0.740 -0.249 1.00 92.75 228 PHE A C 1
ATOM 1850 O O . PHE A 1 228 ? 0.806 -0.307 0.340 1.00 92.75 228 PHE A O 1
ATOM 1857 N N . HIS A 1 229 ? -0.702 1.169 -0.427 1.00 94.50 229 HIS A N 1
ATOM 1858 C CA . HIS A 1 229 ? -1.866 0.413 0.012 1.00 94.50 229 HIS A CA 1
ATOM 1859 C C . HIS A 1 229 ? -1.855 -0.998 -0.572 1.00 94.50 229 HIS A C 1
ATOM 1861 O O . HIS A 1 229 ? -2.070 -1.947 0.174 1.00 94.50 229 HIS A O 1
ATOM 1867 N N . HIS A 1 230 ? -1.496 -1.169 -1.849 1.00 94.75 230 HIS A N 1
ATOM 1868 C CA . HIS A 1 230 ? -1.347 -2.490 -2.460 1.00 94.75 230 HIS A CA 1
ATOM 1869 C C . HIS A 1 230 ? -0.250 -3.342 -1.819 1.00 94.75 230 HIS A C 1
ATOM 1871 O O . HIS A 1 230 ? -0.468 -4.525 -1.539 1.00 94.75 230 HIS A O 1
ATOM 1877 N N . ALA A 1 231 ? 0.912 -2.757 -1.524 1.00 94.50 231 ALA A N 1
ATOM 1878 C CA . ALA A 1 231 ? 1.964 -3.464 -0.802 1.00 94.50 231 ALA A CA 1
ATOM 1879 C C . ALA A 1 231 ? 1.506 -3.887 0.609 1.00 94.50 231 ALA A C 1
ATOM 1881 O O . ALA A 1 231 ? 1.660 -5.050 0.986 1.00 94.50 231 ALA A O 1
ATOM 1882 N N . TYR A 1 232 ? 0.882 -2.976 1.359 1.00 93.94 232 TYR A N 1
ATOM 1883 C CA . TYR A 1 232 ? 0.449 -3.186 2.742 1.00 93.94 232 TYR A CA 1
ATOM 1884 C C . TYR A 1 232 ? -0.751 -4.132 2.879 1.00 93.94 232 TYR A C 1
ATOM 1886 O O . TYR A 1 232 ? -0.760 -5.017 3.735 1.00 93.94 232 TYR A O 1
ATOM 1894 N N . ALA A 1 233 ? -1.747 -4.027 2.005 1.00 94.56 233 ALA A N 1
ATOM 1895 C CA . ALA A 1 233 ? -2.867 -4.962 1.970 1.00 94.56 233 ALA A CA 1
ATOM 1896 C C . ALA A 1 233 ? -2.426 -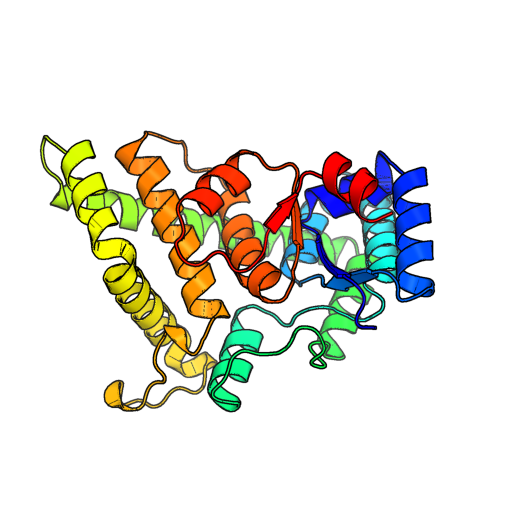6.393 1.611 1.00 94.56 233 ALA A C 1
ATOM 1898 O O . ALA A 1 233 ? -3.155 -7.347 1.885 1.00 94.56 233 ALA A O 1
ATOM 1899 N N . GLY A 1 234 ? -1.193 -6.564 1.114 1.00 92.81 234 GLY A N 1
ATOM 1900 C CA . GLY A 1 234 ? -0.497 -7.844 0.993 1.00 92.81 234 GLY A CA 1
ATOM 1901 C C . GLY A 1 234 ? -0.426 -8.687 2.276 1.00 92.81 234 GLY A C 1
ATOM 1902 O O . GLY A 1 234 ? -0.211 -9.905 2.192 1.00 92.81 234 GLY A O 1
ATOM 1903 N N . TYR A 1 235 ? -0.613 -8.059 3.441 1.00 92.38 235 TYR A N 1
ATOM 1904 C CA . TYR A 1 235 ? -0.628 -8.694 4.762 1.00 92.38 235 TYR A CA 1
ATOM 1905 C C . TYR A 1 235 ? -2.034 -8.976 5.306 1.00 92.38 235 TYR A C 1
ATOM 1907 O O . TYR A 1 235 ? -2.153 -9.577 6.371 1.00 92.38 235 TYR A O 1
ATOM 1915 N N . ALA A 1 236 ? -3.090 -8.590 4.590 1.00 94.12 236 ALA A N 1
ATOM 1916 C CA . ALA A 1 236 ? -4.477 -8.833 4.970 1.00 94.12 236 ALA A CA 1
ATOM 1917 C C . ALA A 1 236 ? -5.134 -9.899 4.077 1.00 94.12 236 ALA A C 1
ATOM 1919 O O . ALA A 1 236 ? -4.578 -10.328 3.070 1.00 94.12 236 ALA A O 1
ATOM 1920 N N . GLN A 1 237 ? -6.333 -10.341 4.459 1.00 95.06 237 GLN A N 1
ATOM 1921 C CA . GLN A 1 237 ? -7.188 -11.204 3.632 1.00 95.06 237 GLN A CA 1
ATOM 1922 C C . GLN A 1 237 ? -8.151 -10.381 2.773 1.00 95.06 237 GLN A C 1
ATOM 1924 O O . GLN A 1 237 ? -8.536 -10.811 1.684 1.00 95.06 237 GLN A O 1
ATOM 1929 N N . ILE A 1 238 ? -8.518 -9.195 3.265 1.00 96.00 238 ILE A N 1
ATOM 1930 C CA . ILE A 1 238 ? -9.413 -8.247 2.607 1.00 96.00 238 ILE A CA 1
ATOM 1931 C C . ILE A 1 238 ? -8.733 -6.880 2.555 1.00 96.00 238 ILE A C 1
ATOM 1933 O O . ILE A 1 238 ? -8.218 -6.413 3.567 1.00 96.00 238 ILE A O 1
ATOM 1937 N N . MET A 1 239 ? -8.775 -6.226 1.402 1.00 96.06 239 MET A N 1
ATOM 1938 C CA . MET A 1 239 ? -8.597 -4.785 1.290 1.00 96.06 239 MET A CA 1
ATOM 1939 C C . MET A 1 239 ? -9.963 -4.124 1.155 1.00 96.06 239 MET A C 1
ATOM 1941 O O . MET A 1 239 ? -10.771 -4.542 0.330 1.00 96.06 239 MET A O 1
ATOM 1945 N N . VAL A 1 240 ? -10.217 -3.093 1.954 1.00 96.31 240 VAL A N 1
ATOM 1946 C CA . VAL A 1 240 ? -11.434 -2.287 1.863 1.00 96.31 240 VAL A CA 1
ATOM 1947 C C . VAL A 1 240 ? -11.089 -0.968 1.192 1.00 96.31 240 VAL A C 1
ATOM 1949 O O . VAL A 1 240 ? -10.288 -0.202 1.727 1.00 96.31 240 VAL A O 1
ATOM 1952 N N . SER A 1 241 ? -11.680 -0.732 0.024 1.00 94.62 241 SER A N 1
ATOM 1953 C CA . SER A 1 241 ? -11.493 0.486 -0.759 1.00 94.62 241 SER A CA 1
ATOM 1954 C C . SER A 1 241 ? -12.719 0.744 -1.630 1.00 94.62 241 SER A C 1
ATOM 1956 O O . SER A 1 241 ? -13.213 -0.158 -2.307 1.00 94.62 241 SER A O 1
ATOM 1958 N N . ASP A 1 242 ? -13.197 1.987 -1.634 1.00 92.38 242 ASP A N 1
ATOM 1959 C CA . ASP A 1 242 ? -14.198 2.462 -2.601 1.00 92.38 242 ASP A CA 1
ATOM 1960 C C . ASP A 1 242 ? -13.538 3.063 -3.856 1.00 92.38 242 ASP A C 1
ATOM 1962 O O . ASP A 1 242 ? -14.221 3.545 -4.766 1.00 92.38 242 ASP A O 1
ATOM 1966 N N . ASP A 1 243 ? -12.203 3.040 -3.928 1.00 91.56 243 ASP A N 1
ATOM 1967 C CA . ASP A 1 243 ? -11.470 3.533 -5.079 1.00 91.56 243 ASP A CA 1
ATOM 1968 C C . ASP A 1 243 ? -11.558 2.522 -6.239 1.00 91.56 243 ASP A C 1
ATOM 1970 O O . ASP A 1 243 ? -10.910 1.468 -6.296 1.00 91.56 243 ASP A O 1
ATOM 1974 N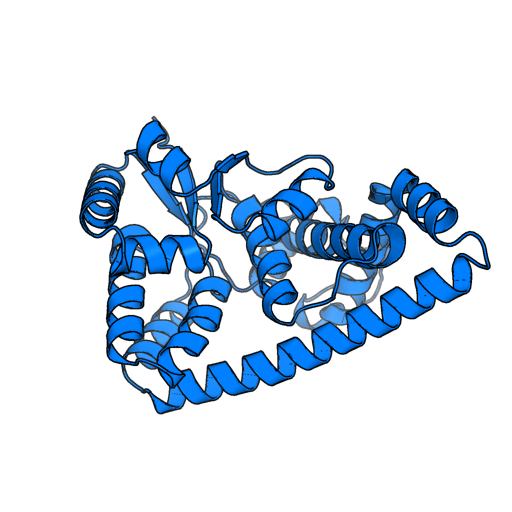 N . THR A 1 244 ? -12.404 2.869 -7.211 1.00 89.62 244 THR A N 1
ATOM 1975 C CA . THR A 1 244 ? -12.618 2.069 -8.423 1.00 89.62 244 THR A CA 1
ATOM 1976 C C . THR A 1 244 ? -11.347 1.966 -9.262 1.00 89.62 244 THR A C 1
ATOM 1978 O O . THR A 1 244 ? -11.083 0.934 -9.874 1.00 89.62 244 THR A O 1
ATOM 1981 N N . ARG A 1 245 ? -10.545 3.029 -9.292 1.00 88.81 245 ARG A N 1
ATOM 1982 C CA . ARG A 1 245 ? -9.311 3.101 -10.066 1.00 88.81 245 ARG A CA 1
ATOM 1983 C C . ARG A 1 245 ? -8.217 2.242 -9.449 1.00 88.81 245 ARG A C 1
ATOM 1985 O O . ARG A 1 245 ? -7.470 1.616 -10.205 1.00 88.81 245 ARG A O 1
ATOM 1992 N N . LEU A 1 246 ? -8.148 2.194 -8.121 1.00 90.75 246 LEU A N 1
ATOM 1993 C CA . LEU A 1 246 ? -7.291 1.262 -7.400 1.00 90.75 246 LEU A CA 1
ATOM 1994 C C . LEU A 1 246 ? -7.691 -0.177 -7.710 1.00 90.75 246 LEU A C 1
ATOM 1996 O O . LEU A 1 246 ? -6.853 -0.985 -8.104 1.00 90.75 246 LEU A O 1
ATOM 2000 N N . SER A 1 247 ? -8.989 -0.471 -7.625 1.00 91.06 247 SER A N 1
ATOM 2001 C CA . SER A 1 247 ? -9.538 -1.803 -7.900 1.00 91.06 247 SER A CA 1
ATOM 2002 C C . SER A 1 247 ? -9.265 -2.273 -9.336 1.00 91.06 247 SER A C 1
ATOM 2004 O O . SER A 1 247 ? -8.915 -3.431 -9.554 1.00 91.06 247 SER A O 1
ATOM 2006 N N . GLN A 1 248 ? -9.372 -1.376 -10.322 1.00 91.12 248 GLN A N 1
ATOM 2007 C CA . GLN A 1 248 ? -9.045 -1.663 -11.724 1.00 91.12 248 GLN A CA 1
ATOM 2008 C C . GLN A 1 248 ? -7.566 -2.004 -11.913 1.00 91.12 248 GLN A C 1
ATOM 2010 O O . GLN A 1 248 ? -7.249 -2.997 -12.561 1.00 91.12 248 GLN A O 1
ATOM 2015 N N . THR A 1 249 ? -6.662 -1.219 -11.320 1.00 92.19 249 THR A N 1
ATOM 2016 C CA . THR A 1 249 ? -5.224 -1.518 -11.355 1.00 92.19 249 THR A CA 1
ATOM 2017 C C . THR A 1 249 ? -4.932 -2.857 -10.680 1.00 92.19 249 THR A C 1
ATOM 2019 O O . THR A 1 249 ? -4.209 -3.688 -11.225 1.00 92.19 249 THR A O 1
ATOM 2022 N N . TRP A 1 250 ? -5.524 -3.088 -9.507 1.00 92.75 250 TRP A N 1
ATOM 2023 C CA . TRP A 1 250 ? -5.365 -4.316 -8.731 1.00 92.75 250 TRP A CA 1
ATOM 2024 C C . TRP A 1 250 ? -5.769 -5.560 -9.526 1.00 92.75 250 TRP A C 1
ATOM 2026 O O . TRP A 1 250 ? -5.108 -6.596 -9.457 1.00 92.75 250 TRP A O 1
ATOM 2036 N N . ALA A 1 251 ? -6.847 -5.457 -10.306 1.00 91.94 251 ALA A N 1
ATOM 2037 C CA . ALA A 1 251 ? -7.361 -6.544 -11.130 1.00 91.94 251 ALA A CA 1
ATOM 2038 C C . ALA A 1 251 ? -6.370 -7.029 -12.202 1.00 91.94 251 ALA A C 1
ATOM 2040 O O . ALA A 1 251 ? -6.460 -8.181 -12.621 1.00 91.94 251 ALA A O 1
ATOM 2041 N N . LEU A 1 252 ? -5.418 -6.188 -12.618 1.00 90.81 252 LEU A N 1
ATOM 2042 C CA . LEU A 1 252 ? -4.405 -6.548 -13.612 1.00 90.81 252 LEU A CA 1
ATOM 2043 C C . LEU A 1 252 ? -3.243 -7.359 -13.033 1.00 90.81 252 LEU A C 1
ATOM 2045 O O . LEU A 1 252 ? -2.561 -8.061 -13.777 1.00 90.81 252 LEU A O 1
ATOM 2049 N N . ILE A 1 253 ? -2.981 -7.236 -11.732 1.00 91.56 253 ILE A N 1
ATOM 2050 C CA . ILE A 1 253 ? -1.791 -7.804 -11.096 1.00 91.56 253 ILE A CA 1
ATOM 2051 C C . ILE A 1 253 ? -2.022 -9.303 -10.847 1.00 91.56 253 ILE A C 1
ATOM 2053 O O . ILE A 1 253 ? -3.010 -9.666 -10.196 1.00 91.56 253 ILE A O 1
ATOM 2057 N N . PRO A 1 254 ? -1.128 -10.196 -11.315 1.00 82.62 254 PRO A N 1
ATOM 2058 C CA . PRO A 1 254 ? -1.265 -11.628 -11.062 1.00 82.62 254 PRO A CA 1
ATOM 2059 C C . PRO A 1 254 ? -1.113 -11.936 -9.566 1.00 82.62 254 PRO A C 1
ATOM 2061 O O . PRO A 1 254 ? -0.487 -11.189 -8.813 1.00 82.62 254 PRO A O 1
ATOM 2064 N N . ASN A 1 255 ? -1.633 -13.087 -9.131 1.00 84.50 255 ASN A N 1
ATOM 2065 C CA . ASN A 1 255 ? -1.449 -13.585 -7.761 1.00 84.50 255 ASN A CA 1
ATOM 2066 C C . ASN A 1 255 ? -1.879 -12.563 -6.686 1.00 84.50 255 ASN A C 1
ATOM 2068 O O . ASN A 1 255 ? -1.113 -12.188 -5.780 1.00 84.50 255 ASN A O 1
ATOM 2072 N N . GLN A 1 256 ? -3.126 -12.098 -6.806 1.00 87.94 256 GLN A N 1
ATOM 2073 C CA . GLN A 1 256 ? -3.735 -11.160 -5.864 1.00 87.94 256 GLN A CA 1
ATOM 2074 C C . GLN A 1 256 ? -3.550 -11.633 -4.416 1.00 87.94 256 GLN A C 1
ATOM 2076 O O . GLN A 1 256 ? -3.799 -12.790 -4.084 1.00 87.94 256 GLN A O 1
ATOM 2081 N N . ALA A 1 257 ? -3.075 -10.731 -3.551 1.00 87.75 257 ALA A N 1
ATOM 2082 C CA . ALA A 1 257 ? -2.786 -11.062 -2.152 1.00 87.75 257 ALA A CA 1
ATOM 2083 C C . ALA A 1 257 ? -4.046 -11.295 -1.321 1.00 87.75 257 ALA A C 1
ATOM 2085 O O . ALA A 1 257 ? -4.027 -12.069 -0.366 1.00 87.75 257 ALA A O 1
ATOM 2086 N N . CYS A 1 258 ? -5.086 -10.539 -1.647 1.00 93.62 258 CYS A N 1
ATOM 2087 C CA . CYS A 1 258 ? -6.298 -10.395 -0.872 1.00 93.62 258 CYS A CA 1
ATOM 2088 C C . CYS A 1 258 ? -7.455 -10.031 -1.802 1.00 93.62 258 CYS A C 1
ATOM 2090 O O . CYS A 1 258 ? -7.249 -9.619 -2.946 1.00 93.62 258 CYS A O 1
ATOM 2092 N N . SER A 1 259 ? -8.674 -10.210 -1.298 1.00 94.50 259 SER A N 1
ATOM 2093 C CA . SER A 1 259 ? -9.883 -9.758 -1.989 1.00 94.50 259 SER A CA 1
ATOM 2094 C C . SER A 1 259 ? -10.084 -8.263 -1.762 1.00 94.50 259 SER A C 1
ATOM 2096 O O . SER A 1 259 ? -9.909 -7.795 -0.640 1.00 94.50 259 SER A O 1
ATOM 2098 N N . VAL A 1 260 ? -10.496 -7.526 -2.791 1.00 95.88 260 VAL A N 1
ATOM 2099 C CA . VAL A 1 260 ? -10.865 -6.109 -2.660 1.00 95.88 260 VAL A CA 1
ATOM 2100 C C . VAL A 1 260 ? -12.382 -6.003 -2.509 1.00 95.88 260 VAL A C 1
ATOM 2102 O O . VAL A 1 260 ? -13.123 -6.527 -3.341 1.00 95.88 260 VAL A O 1
ATOM 2105 N N . LEU A 1 261 ? -12.848 -5.350 -1.446 1.00 96.81 261 LEU A N 1
ATOM 2106 C CA . LEU A 1 261 ? -14.261 -5.067 -1.194 1.00 96.81 261 LEU A CA 1
ATOM 2107 C C . LEU A 1 261 ? -14.492 -3.557 -1.118 1.00 96.81 261 LEU A C 1
ATOM 2109 O O . LEU A 1 261 ? -13.694 -2.834 -0.525 1.00 96.81 261 LEU A O 1
ATOM 2113 N N . THR A 1 262 ? -15.634 -3.102 -1.634 1.00 96.56 262 THR A N 1
ATOM 2114 C CA . THR A 1 262 ? -16.150 -1.770 -1.292 1.00 96.56 262 THR A CA 1
ATOM 2115 C C . THR A 1 262 ? -16.516 -1.715 0.185 1.00 96.56 262 THR A C 1
ATOM 2117 O O . THR A 1 262 ? -16.758 -2.751 0.820 1.00 96.56 262 THR A O 1
ATOM 2120 N N . LEU A 1 263 ? -16.610 -0.509 0.739 1.00 95.50 263 LEU A N 1
ATOM 2121 C CA . LEU A 1 263 ? -16.964 -0.322 2.139 1.00 95.50 263 LEU A CA 1
ATOM 2122 C C . LEU A 1 263 ? -18.324 -0.956 2.467 1.00 95.50 263 LEU A C 1
ATOM 2124 O O . LEU A 1 263 ? -18.446 -1.713 3.430 1.00 95.50 263 LEU A O 1
ATOM 2128 N N . ASP A 1 264 ? -19.327 -0.735 1.620 1.00 95.75 264 ASP A N 1
ATOM 2129 C CA . ASP A 1 264 ? -20.663 -1.313 1.794 1.00 95.75 264 ASP A CA 1
ATOM 2130 C C . ASP A 1 264 ? -20.653 -2.849 1.740 1.00 95.75 264 ASP A C 1
ATOM 2132 O O . ASP A 1 264 ? -21.383 -3.507 2.488 1.00 95.75 264 ASP A O 1
ATOM 2136 N N . ALA A 1 265 ? -19.840 -3.439 0.857 1.00 96.75 265 ALA A N 1
ATOM 2137 C CA . ALA A 1 265 ? -19.705 -4.890 0.760 1.00 96.75 265 ALA A CA 1
ATOM 2138 C C . ALA A 1 265 ? -19.005 -5.465 1.997 1.00 96.75 265 ALA A C 1
ATOM 2140 O O . ALA A 1 265 ? -19.451 -6.482 2.534 1.00 96.75 265 ALA A O 1
ATOM 2141 N N . PHE A 1 266 ? -17.959 -4.794 2.485 1.00 96.56 266 PHE A N 1
ATOM 2142 C CA . PHE A 1 266 ? -17.274 -5.159 3.721 1.00 96.56 266 PHE A CA 1
ATOM 2143 C C . PHE A 1 266 ? -18.225 -5.117 4.921 1.00 96.56 266 PHE A C 1
ATOM 2145 O O . PHE A 1 266 ? -18.310 -6.092 5.664 1.00 96.56 266 PHE A O 1
ATOM 2152 N N . ILE A 1 267 ? -19.008 -4.045 5.072 1.00 94.88 267 ILE A N 1
ATOM 2153 C CA . ILE A 1 267 ? -19.979 -3.910 6.167 1.00 94.88 267 ILE A CA 1
ATOM 2154 C C . ILE A 1 267 ? -20.996 -5.051 6.131 1.00 94.88 267 ILE A C 1
ATOM 2156 O O . ILE A 1 267 ? -21.187 -5.723 7.138 1.00 94.88 267 ILE A O 1
ATOM 2160 N N . LYS A 1 268 ? -21.605 -5.322 4.971 1.00 95.44 268 LYS A N 1
ATOM 2161 C CA . LYS A 1 268 ? -22.615 -6.387 4.828 1.00 95.44 268 LYS A CA 1
ATOM 2162 C C . LYS A 1 268 ? -22.065 -7.787 5.093 1.00 95.44 268 LYS A C 1
ATOM 2164 O O . LYS A 1 268 ? -22.813 -8.657 5.528 1.00 95.44 268 LYS A O 1
ATOM 2169 N N . THR A 1 269 ? -20.793 -8.016 4.778 1.00 93.81 269 THR A N 1
ATOM 2170 C CA . THR A 1 269 ? -20.183 -9.351 4.835 1.00 93.81 269 THR A CA 1
ATOM 2171 C C . THR A 1 269 ? -19.532 -9.627 6.187 1.00 93.81 269 THR A C 1
ATOM 2173 O O . THR A 1 269 ? -19.520 -10.770 6.640 1.00 93.81 269 THR A O 1
ATOM 2176 N N . CYS A 1 270 ? -18.972 -8.600 6.830 1.00 92.56 270 CYS A N 1
ATOM 2177 C CA . CYS A 1 270 ? -18.088 -8.773 7.976 1.00 92.56 270 CYS A CA 1
ATOM 2178 C C . CYS A 1 270 ? -18.657 -8.232 9.301 1.00 92.56 270 CYS A C 1
ATOM 2180 O O . CYS A 1 270 ? -18.268 -8.746 10.355 1.00 92.56 270 CYS A O 1
ATOM 2182 N N . LEU A 1 271 ? -19.546 -7.227 9.291 1.00 90.69 271 LEU A N 1
ATOM 2183 C CA . LEU A 1 271 ? -19.992 -6.531 10.512 1.00 90.69 271 LEU A CA 1
ATOM 2184 C C . LEU A 1 271 ? -21.323 -7.035 11.061 1.00 90.69 271 LEU A C 1
ATOM 2186 O O . LEU A 1 271 ? -21.291 -7.445 12.257 1.00 90.69 271 LEU A O 1
#

pLDDT: mean 85.98, std 9.31, range [47.31, 96.81]

Radius of gyration: 18.87 Å; chains: 1; bounding box: 51×42×54 Å

Sequence (271 aa):
MSGCVAYLDTNAVSNLATRQPSAGTALIKAVRQRRIEIITSVAVIEELCGIACKNWEQYCDTLVYLWEVARCNQLQTHTDLMKEEIRVGRKLRAFEPFETWDKIQYIRTASRDPSYATRVAADVQQWTENYRQEEERRRSEVLYQGGPTLARAVTDWWQAHEAQIDDWATDLLRAGRQQLALSPEQTQWPDPKAIPTAWRFVAYKMARIYLNVGEGRRIDASDTYDAFHHAYAGYAQIMVSDDTRLSQTWALIPNQACSVLTLDAFIKTCL

Foldseek 3Di:
DQAAEEEEALVLLLCCQPVVVVLLVVLLVCVVVNNYAYEYEVLSLLVLLVVLVVPLVSSLSSLVSVCSNNVQRYAAPLLVLLLVLQVVLAHDASPDNRDDPVVVVLSVCCNVDSVSSVVSNVVLQVVLVVVLVVLVVVLVVLVVVCPPNSLVSLVVVLVCLVVVLQVVLLVVCVVCVVVSVHDPDSVRGRRSVSRLSSSQLSLLSSLVSSCCRNVVDDDDSCSNSLSNLRSRSLNGQEYEDPPPVSVNSQVSRPPRSHHYDYSVRCSVPRD